Protein 6HRR (pdb70)

GO terms:
  GO:0031902 late endosome membrane (C, EXP)
  GO:0055038 recycling endosome membrane (C, EXP)
  GO:0005765 lysosomal membrane (C, EXP)
  GO:0005886 plasma membrane (C, EXP)
  GO:0005515 protein binding (F, IPI)
  GO:0005262 calcium channel activity (F, TAS)
  GO:0005886 plasma membrane (C, TAS)
  GO:0070588 calcium ion transmembrane transport (P, TAS)

Organism: Homo sapiens (NCBI:txid9606)

Sequence (346 aa):
AFKEDNTVAFKHLFLKGYSGTDEDDYSCSVYTQEDAYESIFFAINQYHQLKDITLGTTLGYGENEEEDNRIGLKVCKQQHHYKKGNDVELDCVVQLDLQDLSKKPPDWKNSSFFRLEFYRLLQVEISFHLKGIDLQTPDCCYVFQNTIIFDNKAHHSGKIKIYFDSDAKIEECCKDLNIFGSAFKEDNTVAFKHLFLKGYSGTDEDDYSCSVYTQEEDAYESIFFAINQYHQQLKDITLGTTLGYGENEDNRIGLKVCKQHYKKDVELDCVQLDLQDLSKKPPDDWKNSSFFRLEFYRLLQVEISFHLKGIDLQTELPDCCYVFQQNTTIIFDNKAHHSGKIKIYFDSDAKIEECCKDLNIFGS

InterPro domains:
  IPR013122 Polycystin cation channel, PKD1/PKD2 [PF08016] (379-513)
  IPR039031 Mucolipin [PTHR12127] (27-556)
  IPR049134 Mucolipin, extracytosolic domain [PF21381] (90-275)

Foldseek 3Di:
DVQVVVLLVLCVQQAPPQPSCAPPQFRDKDQDPVVVLVSVVSNLVSQLVVLVDDPFFKDFDADPVRAAGKKKWWWFDDPVVDIDIDIDHQHNCCSVDVVNCVCVDPVVVDDLQGTAKMKIWGWMWHADPVPRWIKIKTWMWMQGCNVVPSMTGIHIDIDIDTDDPDDDDTRPD/DVQVVVLLVLCVQQAPPQPSDADPQARDKDQDPVVVLVSVVSNQVSLLCVLVDDPFQKDFDQDPVRARWKKKWWWFPPCPIDIDMDTQHNCQSPDVVRCVCVPVVVVDDLQGTQKMKMWGKMKHWDPVDVVTWIKIWTKMWMQGCNVVPSMTGIHIDIDIDTDDPPPGDTRPD

Solvent-accessible surface area: 18436 Å² total; per-residue (Å²): 95,47,89,94,86,20,32,85,50,2,32,91,30,0,6,91,74,30,99,35,100,54,88,101,96,14,4,19,22,16,137,75,120,105,62,2,52,6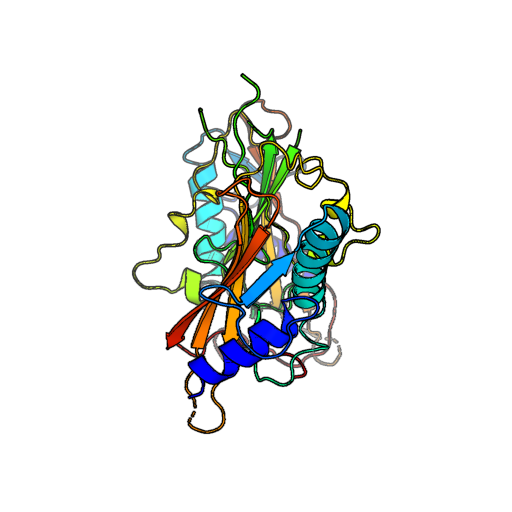8,8,2,55,60,2,1,63,27,0,53,85,0,133,113,51,23,187,37,38,3,1,22,1,24,10,129,22,14,31,6,0,1,45,0,16,16,49,18,73,113,182,92,169,94,64,67,111,46,62,41,43,5,24,23,74,37,9,62,102,189,94,43,77,25,86,103,38,82,21,9,159,18,77,34,174,32,4,17,25,1,56,1,24,2,16,0,31,1,36,11,120,185,103,103,58,15,26,6,0,72,2,29,0,31,4,27,11,106,69,74,80,55,46,13,66,4,48,13,66,28,101,18,110,99,60,118,74,122,44,112,47,24,34,83,126,97,46,90,92,96,20,31,86,50,2,31,93,28,1,6,93,76,28,98,35,104,63,66,122,108,11,5,23,25,16,137,75,115,106,65,1,49,68,8,4,41,58,1,0,65,25,0,42,78,0,133,107,49,22,187,39,40,4,1,39,0,78,6,98,8,72,25,60,0,0,21,0,18,10,51,17,94,112,192,127,76,61,115,16,20,1,1,0,18,60,42,22,9,53,105,166,105,71,75,22,106,120,10,48,1,9,166,18,56,33,162,28,4,20,14,2,60,0,29,2,32,0,46,1,22,20,123,182,101,124,172,48,30,11,24,12,0,68,3,27,0,30,3,27,11,116,79,76,82,53,45,13,70,3,60,20,72,26,78,20,109,79,88,142,42,156,121,60,132,28,32,91,126

B-factor: mean 61.21, std 24.64, range [23.95, 204.68]

Nearest PDB structures (foldseek):
  6hrr-assembly1_A  TM=1.006E+00  e=1.619E-36  Homo sapiens
  6hrs-assembly2_F  TM=9.862E-01  e=1.741E-32  Homo sapiens
  6hrr-assembly2_B  TM=9.856E-01  e=7.260E-32  Homo sapiens
  6hrs-assembly1_C  TM=9.857E-01  e=1.316E-31  Homo sapiens
  6hrs-assembly2_G  TM=9.918E-01  e=7.845E-31  Homo sapiens

Structure (mmCIF, N/CA/C/O backbone):
data_6HRR
#
_entry.id   6HRR
#
_cell.length_a   109.471
_cell.length_b   109.471
_cell.length_c   149.744
_cell.angle_alpha   90.000
_cell.angle_beta   90.000
_cell.angle_gamma   90.000
#
_symmetry.space_group_name_H-M   'I 4 2 2'
#
loop_
_entity.id
_entity.type
_entity.pdbx_description
1 polymer Mucolipin-2
2 non-polymer 'POTASSIUM ION'
3 non-polymer 'CHLORIDE ION'
4 non-polymer GLYCEROL
5 non-polymer '2-(N-MORPHOLINO)-ETHANESULFONIC ACID'
6 water water
#
loop_
_atom_site.group_PDB
_atom_site.id
_atom_site.type_symbol
_atom_site.label_atom_id
_atom_site.label_alt_id
_atom_site.label_comp_id
_atom_site.label_asym_id
_atom_site.label_entity_id
_atom_site.label_seq_id
_atom_site.pdbx_PDB_ins_code
_atom_site.Cartn_x
_atom_site.Cartn_y
_atom_site.Cartn_z
_atom_site.occupancy
_atom_site.B_iso_or_equiv
_atom_site.auth_seq_id
_atom_site.auth_comp_id
_atom_site.auth_asym_id
_atom_site.auth_atom_id
_atom_site.pdbx_PDB_model_num
ATOM 1 N N . ALA A 1 1 ? -25.724 8.175 1.949 1.00 57.62 92 ALA A N 1
ATOM 2 C CA . ALA A 1 1 ? -24.794 7.513 1.052 1.00 54.45 92 ALA A CA 1
ATOM 3 C C . ALA A 1 1 ? -24.997 7.980 -0.378 1.00 54.58 92 ALA A C 1
ATOM 4 O O . ALA A 1 1 ? -24.003 8.091 -1.079 1.00 51.70 92 ALA A O 1
ATOM 10 N N . PHE A 1 2 ? -26.254 8.239 -0.838 1.00 49.99 93 PHE A N 1
ATOM 11 C CA . PHE A 1 2 ? -26.472 8.626 -2.243 1.00 48.21 93 PHE A CA 1
ATOM 12 C C . PHE A 1 2 ? -25.615 9.790 -2.687 1.00 48.60 93 PHE A C 1
ATOM 13 O O . PHE A 1 2 ? -24.951 9.656 -3.715 1.00 46.92 93 PHE A O 1
ATOM 30 N N . LYS A 1 3 ? -25.642 10.949 -1.993 1.00 47.46 94 LYS A N 1
ATOM 31 C CA . LYS A 1 3 ? -24.829 12.079 -2.481 1.00 47.17 94 LYS A CA 1
ATOM 32 C C . LYS A 1 3 ? -23.328 11.799 -2.402 1.00 47.70 94 LYS A C 1
ATOM 33 O O . LYS A 1 3 ? -22.596 12.093 -3.360 1.00 44.13 94 LYS A O 1
ATOM 52 N N . GLU A 1 4 ? -22.880 11.190 -1.291 1.00 45.28 95 GLU A N 1
ATOM 53 C CA . GLU A 1 4 ? -21.455 10.896 -1.083 1.00 44.52 95 GLU A CA 1
ATOM 54 C C . GLU A 1 4 ? -20.958 9.866 -2.080 1.00 47.55 95 GLU A C 1
ATOM 55 O O . GLU A 1 4 ? -19.841 10.005 -2.583 1.00 47.09 95 GLU A O 1
ATOM 67 N N . ASP A 1 5 ? -21.774 8.838 -2.378 1.00 45.28 96 ASP A N 1
ATOM 68 C CA . ASP A 1 5 ? -21.354 7.774 -3.316 1.00 45.94 96 ASP A CA 1
ATOM 69 C C . ASP A 1 5 ? -21.279 8.329 -4.727 1.00 46.89 96 ASP A C 1
ATOM 70 O O . ASP A 1 5 ? -20.310 8.056 -5.408 1.00 47.42 96 ASP A O 1
ATOM 79 N N . ASN A 1 6 ? -22.219 9.192 -5.139 1.00 40.57 97 ASN A N 1
ATOM 80 C CA . ASN A 1 6 ? -22.128 9.876 -6.440 1.00 39.97 97 ASN A CA 1
ATOM 81 C C . ASN A 1 6 ? -20.836 10.686 -6.574 1.00 43.64 97 ASN A C 1
ATOM 82 O O . ASN A 1 6 ? -20.296 10.751 -7.678 1.00 41.67 97 ASN A O 1
ATOM 93 N N . THR A 1 7 ? -20.326 11.285 -5.465 1.00 42.38 98 THR A N 1
ATOM 94 C CA . THR A 1 7 ? -19.088 12.096 -5.507 1.00 41.95 98 THR A CA 1
ATOM 95 C C . THR A 1 7 ? -17.907 11.254 -5.883 1.00 44.78 98 THR A C 1
ATOM 96 O O . THR A 1 7 ? -17.101 11.683 -6.706 1.00 43.11 98 THR A O 1
ATOM 107 N N . VAL A 1 8 ? -17.837 10.029 -5.346 1.00 42.83 99 VAL A N 1
ATOM 108 C CA . VAL A 1 8 ? -16.770 9.095 -5.706 1.00 42.35 99 VAL A CA 1
ATOM 109 C C . VAL A 1 8 ? -16.834 8.795 -7.201 1.00 43.68 99 VAL A C 1
ATOM 110 O O . VAL A 1 8 ? -15.810 8.837 -7.880 1.00 42.39 99 VAL A O 1
ATOM 123 N N . ALA A 1 9 ? -18.018 8.443 -7.697 1.00 39.32 100 ALA A N 1
ATOM 124 C CA . ALA A 1 9 ? -18.180 8.158 -9.117 1.00 39.14 100 ALA A CA 1
ATOM 125 C C . ALA A 1 9 ? -17.786 9.366 -9.972 1.00 39.88 100 ALA A C 1
ATOM 126 O O . ALA A 1 9 ? -17.148 9.179 -11.007 1.00 38.83 100 ALA A O 1
ATOM 133 N N . PHE A 1 10 ? -18.140 10.602 -9.537 1.00 36.05 101 PHE A N 1
ATOM 134 C CA . PHE A 1 10 ? -17.758 11.812 -10.295 1.00 33.26 101 PHE A CA 1
ATOM 135 C C . PHE A 1 10 ? -16.256 11.947 -10.388 1.00 35.29 101 PHE A C 1
ATOM 136 O O . PHE A 1 10 ? -15.741 12.348 -11.433 1.00 33.73 101 PHE A O 1
ATOM 153 N N . LYS A 1 11 ? -15.525 11.629 -9.305 1.00 35.05 102 LYS A N 1
ATOM 154 C CA . LYS A 1 11 ? -14.054 11.672 -9.366 1.00 34.76 102 LYS A CA 1
ATOM 155 C C . LYS A 1 11 ? -13.537 10.707 -10.413 1.00 36.89 102 LYS A C 1
ATOM 156 O O . LYS A 1 11 ? -12.657 11.064 -11.197 1.00 35.18 102 LYS A O 1
ATOM 175 N N . HIS A 1 12 ? -14.103 9.480 -10.459 1.00 33.67 103 HIS A N 1
ATOM 176 C CA . HIS A 1 12 ? -13.676 8.508 -11.488 1.00 34.09 103 HIS A CA 1
ATOM 177 C C . HIS A 1 12 ? -14.073 9.004 -12.884 1.00 38.07 103 HIS A C 1
ATOM 178 O O . HIS A 1 12 ? -13.324 8.803 -13.835 1.00 39.56 103 HIS A O 1
ATOM 192 N N . LEU A 1 13 ? -15.243 9.644 -13.022 1.00 35.94 104 LEU A N 1
ATOM 193 C CA . LEU A 1 13 ? -15.658 10.118 -14.349 1.00 36.84 104 LEU A CA 1
ATOM 194 C C . LEU A 1 13 ? -14.887 11.310 -14.879 1.00 38.02 104 LEU A C 1
ATOM 195 O O . LEU A 1 13 ? -14.641 11.367 -16.087 1.00 37.68 104 LEU A O 1
ATOM 211 N N . PHE A 1 14 ? -14.606 12.292 -14.044 1.00 32.78 105 PHE A N 1
ATOM 212 C CA . PHE A 1 14 ? -14.074 13.565 -14.524 1.00 32.39 105 PHE A CA 1
ATOM 213 C C . PHE A 1 14 ? -12.602 13.802 -14.301 1.00 38.18 105 PHE A C 1
ATOM 214 O O . PHE A 1 14 ? -12.087 14.769 -14.866 1.00 37.59 105 PHE A O 1
ATOM 231 N N . LEU A 1 15 ? -11.917 12.993 -13.474 1.00 35.18 106 LEU A N 1
ATOM 232 C CA . LEU A 1 15 ? -10.506 13.247 -13.193 1.00 33.82 106 LEU A CA 1
ATOM 233 C C . LEU A 1 15 ? -9.671 12.236 -13.915 1.00 36.56 106 LEU A C 1
ATOM 234 O O . LEU A 1 15 ? -9.689 11.043 -13.572 1.00 37.24 106 LEU A O 1
ATOM 250 N N . LYS A 1 16 ? -8.969 12.672 -14.944 1.00 34.42 107 LYS A N 1
ATOM 251 C CA . LYS A 1 16 ? -8.183 11.759 -15.777 1.00 35.39 107 LYS A CA 1
ATOM 252 C C . LYS A 1 16 ? -7.175 10.958 -14.928 1.00 42.08 107 LYS A C 1
ATOM 253 O O . LYS A 1 16 ? -6.470 11.555 -14.104 1.00 41.82 107 LYS A O 1
ATOM 272 N N . GLY A 1 17 ? -7.137 9.630 -15.128 1.00 38.59 108 GLY A N 1
ATOM 273 C CA . GLY A 1 17 ? -6.203 8.769 -14.417 1.00 39.78 108 GLY A CA 1
ATOM 274 C C . GLY A 1 17 ? -6.419 8.675 -12.913 1.00 45.73 108 GLY A C 1
ATOM 275 O O . GLY A 1 17 ? -5.526 8.195 -12.205 1.00 46.26 108 GLY A O 1
ATOM 279 N N . TYR A 1 18 ? -7.597 9.133 -12.383 1.00 39.59 109 TYR A N 1
ATOM 280 C CA . TYR A 1 18 ? -7.866 9.011 -10.952 1.00 38.54 109 TYR A CA 1
ATOM 281 C C . TYR A 1 18 ? -7.583 7.533 -10.468 1.00 45.41 109 TYR A C 1
ATOM 282 O O . TYR A 1 18 ? -8.120 6.571 -11.022 1.00 45.19 109 TYR A O 1
ATOM 300 N N . SER A 1 19 ? -6.739 7.377 -9.452 1.00 44.02 110 SER A N 1
ATOM 301 C CA . SER A 1 19 ? -6.339 6.063 -8.933 1.00 45.46 110 SER A CA 1
ATOM 302 C C . SER A 1 19 ? -7.428 5.410 -8.077 1.00 49.78 110 SER A C 1
ATOM 303 O O . SER A 1 19 ? -7.328 4.232 -7.782 1.00 49.47 110 SER A O 1
ATOM 311 N N . GLY A 1 20 ? -8.422 6.177 -7.646 1.00 46.32 111 GLY A N 1
ATOM 312 C CA . GLY A 1 20 ? -9.481 5.672 -6.790 1.00 45.42 111 GLY A CA 1
ATOM 313 C C . GLY A 1 20 ? -9.270 6.114 -5.361 1.00 47.75 111 GLY A C 1
ATOM 314 O O . GLY A 1 20 ? -10.144 5.923 -4.542 1.00 47.03 111 GLY A O 1
ATOM 318 N N . THR A 1 21 ? -8.138 6.719 -5.044 1.00 46.60 112 THR A N 1
ATOM 319 C CA . THR A 1 21 ? -7.851 7.214 -3.693 1.00 48.65 112 THR A CA 1
ATOM 320 C C . THR A 1 21 ? -7.279 8.624 -3.827 1.00 50.69 112 THR A C 1
ATOM 321 O O . THR A 1 21 ? -6.409 8.838 -4.675 1.00 48.19 112 THR A O 1
ATOM 332 N N . ASP A 1 22 ? -7.733 9.564 -2.984 1.00 47.48 113 ASP A N 1
ATOM 333 C CA . ASP A 1 22 ? -7.231 10.947 -3.016 1.00 46.99 113 ASP A CA 1
ATOM 334 C C . ASP A 1 22 ? -5.769 10.976 -2.620 1.00 53.39 113 ASP A C 1
ATOM 335 O O . ASP A 1 22 ? -5.351 10.189 -1.781 1.00 52.25 113 ASP A O 1
ATOM 344 N N . GLU A 1 23 ? -4.984 11.819 -3.273 1.00 51.63 114 GLU A N 1
ATOM 345 C CA . GLU A 1 23 ? -3.551 11.904 -2.974 1.00 54.27 114 GLU A CA 1
ATOM 346 C C . GLU A 1 23 ? -3.266 12.490 -1.618 1.00 60.99 114 GLU A C 1
ATOM 347 O O . GLU A 1 23 ? -2.313 12.095 -0.968 1.00 62.58 114 GLU A O 1
ATOM 359 N N . ASP A 1 24 ? -4.024 13.502 -1.251 1.00 59.14 115 ASP A N 1
ATOM 360 C CA . ASP A 1 24 ? -3.866 14.223 0.009 1.00 61.41 115 ASP A CA 1
ATOM 361 C C . ASP A 1 24 ? -5.206 14.963 0.210 1.00 64.34 115 ASP A C 1
ATOM 362 O O . ASP A 1 24 ? -6.260 14.345 0.045 1.00 64.72 115 ASP A O 1
ATOM 371 N N . ASP A 1 25 ? -5.197 16.266 0.460 1.00 60.62 116 ASP A N 1
ATOM 372 C CA . ASP A 1 25 ? -6.409 17.094 0.456 1.00 60.20 116 ASP A CA 1
ATOM 373 C C . ASP A 1 25 ? -6.991 17.260 -0.952 1.00 61.76 116 ASP A C 1
ATOM 374 O O . ASP A 1 25 ? -8.136 17.717 -1.098 1.00 61.95 116 ASP A O 1
ATOM 383 N N . TYR A 1 26 ? -6.242 16.853 -1.984 1.00 53.35 117 TYR A N 1
ATOM 384 C CA . TYR A 1 26 ? -6.716 16.946 -3.364 1.00 49.43 117 TYR A CA 1
ATOM 385 C C . TYR A 1 26 ? -6.774 15.541 -3.893 1.00 48.96 117 TYR A C 1
ATOM 386 O O . TYR A 1 26 ? -6.201 14.636 -3.284 1.00 49.50 117 TYR A O 1
ATOM 404 N N . SER A 1 27 ? -7.456 15.357 -5.003 1.00 42.21 118 SER A N 1
ATOM 405 C CA . SER A 1 27 ? -7.674 14.037 -5.598 1.00 42.23 118 SER A CA 1
ATOM 406 C C . SER A 1 27 ? -6.487 13.557 -6.400 1.00 47.42 118 SER A C 1
ATOM 407 O O . SER A 1 27 ? -6.108 12.402 -6.275 1.00 47.69 118 SER A O 1
ATOM 415 N N . CYS A 1 28 ? -5.892 14.413 -7.233 1.00 43.61 119 CYS A N 1
ATOM 416 C CA . CYS A 1 28 ? -4.722 13.969 -7.962 1.00 44.91 119 CYS A CA 1
ATOM 417 C C . CYS A 1 28 ? -3.951 15.172 -8.447 1.00 44.64 119 CYS A C 1
ATOM 418 O O . CYS A 1 28 ? -4.280 16.296 -8.084 1.00 41.49 119 CYS A O 1
ATOM 426 N N . SER A 1 29 ? -2.846 14.941 -9.140 1.00 41.71 120 SER A N 1
ATOM 427 C CA . SER A 1 29 ? -1.976 16.035 -9.505 1.00 42.41 120 SER A CA 1
ATOM 428 C C . SER A 1 29 ? -1.253 15.766 -10.797 1.00 43.27 120 SER A C 1
ATOM 429 O O . SER A 1 29 ? -1.211 14.631 -11.273 1.00 41.42 120 SER A O 1
ATOM 437 N N . VAL A 1 30 ? -0.724 16.830 -11.379 1.00 40.39 121 VAL A N 1
ATOM 438 C CA . VAL A 1 30 ? 0.026 16.771 -12.645 1.00 38.00 121 VAL A CA 1
ATOM 439 C C . VAL A 1 30 ? 1.259 17.637 -12.474 1.00 39.72 121 VAL A C 1
ATOM 440 O O . VAL A 1 30 ? 1.269 18.594 -11.665 1.00 37.53 121 VAL A O 1
ATOM 453 N N . TYR A 1 31 ? 2.287 17.295 -13.241 1.00 37.69 122 TYR A N 1
ATOM 454 C CA . TYR A 1 31 ? 3.606 17.934 -13.195 1.00 38.72 122 TYR A CA 1
ATOM 455 C C . TYR A 1 31 ? 4.090 18.436 -14.538 1.00 42.92 122 TYR A C 1
ATOM 456 O O . TYR A 1 31 ? 5.207 18.952 -14.612 1.00 43.73 122 TYR A O 1
ATOM 474 N N . THR A 1 32 ? 3.292 18.289 -15.597 1.00 40.55 123 THR A N 1
ATOM 475 C CA . THR A 1 32 ? 3.701 18.777 -16.909 1.00 40.67 123 THR A CA 1
ATOM 476 C C . THR A 1 32 ? 2.562 19.566 -17.538 1.00 42.95 123 THR A C 1
ATOM 477 O O . THR A 1 32 ? 1.389 19.372 -17.201 1.00 39.53 123 THR A O 1
ATOM 488 N N . GLN A 1 33 ? 2.930 20.422 -18.501 1.00 42.65 124 GLN A N 1
ATOM 489 C CA . GLN A 1 33 ? 1.988 21.231 -19.269 1.00 40.95 124 GLN A CA 1
ATOM 490 C C . GLN A 1 33 ? 1.070 20.308 -20.075 1.00 43.90 124 GLN A C 1
ATOM 491 O O . GLN A 1 33 ? -0.138 20.521 -20.086 1.00 41.29 124 GLN A O 1
ATOM 505 N N . GLU A 1 34 ? 1.628 19.279 -20.720 1.00 43.23 125 GLU A N 1
ATOM 506 C CA . GLU A 1 34 ? 0.810 18.318 -21.479 1.00 43.03 125 GLU A CA 1
ATOM 507 C C . GLU A 1 34 ? -0.239 17.649 -20.578 1.00 43.91 125 GLU A C 1
ATOM 508 O O . GLU A 1 34 ? -1.403 17.556 -20.966 1.00 41.26 125 GLU A O 1
ATOM 520 N N . ASP A 1 35 ? 0.180 17.148 -19.392 1.00 38.66 126 ASP A N 1
ATOM 521 C CA . ASP A 1 35 ? -0.748 16.478 -18.499 1.00 36.27 126 ASP A CA 1
ATOM 522 C C . ASP A 1 35 ? -1.783 17.447 -17.970 1.00 37.08 126 ASP A C 1
ATOM 523 O O . ASP A 1 35 ? -2.899 17.033 -17.784 1.00 36.08 126 ASP A O 1
ATOM 532 N N . ALA A 1 36 ? -1.425 18.713 -17.688 1.00 36.38 127 ALA A N 1
ATOM 533 C CA . ALA A 1 36 ? -2.418 19.709 -17.250 1.00 35.06 127 ALA A CA 1
ATOM 534 C C . ALA A 1 36 ? -3.486 19.879 -18.327 1.00 38.95 127 ALA A C 1
ATOM 535 O O . ALA A 1 36 ? -4.682 19.860 -18.025 1.00 36.99 127 ALA A O 1
ATOM 542 N N . TYR A 1 37 ? -3.052 20.083 -19.585 1.00 37.32 128 TYR A N 1
ATOM 543 C CA . TYR A 1 37 ? -4.022 20.220 -20.689 1.00 37.19 128 TYR A CA 1
ATOM 544 C C . TYR A 1 37 ? -4.900 19.012 -20.816 1.00 38.91 128 TYR A C 1
ATOM 545 O O . TYR A 1 37 ? -6.121 19.162 -20.957 1.00 37.81 128 TYR A O 1
ATOM 563 N N . GLU A 1 38 ? -4.272 17.809 -20.864 1.00 34.95 129 GLU A N 1
ATOM 564 C CA . GLU A 1 38 ? -5.031 16.572 -21.019 1.00 35.14 129 GLU A CA 1
ATOM 565 C C . GLU A 1 38 ? -6.044 16.413 -19.894 1.00 36.30 129 GLU A C 1
ATOM 566 O O . GLU A 1 38 ? -7.166 16.057 -20.185 1.00 35.07 129 GLU A O 1
ATOM 578 N N . SER A 1 39 ? -5.685 16.724 -18.624 1.00 32.27 130 SER A N 1
ATOM 579 C CA . SER A 1 39 ? -6.685 16.604 -17.523 1.00 31.58 130 SER A CA 1
ATOM 580 C C . SER A 1 39 ? -7.838 17.596 -17.683 1.00 34.97 130 SER A C 1
ATOM 581 O O . SER A 1 39 ? -8.996 17.255 -17.414 1.00 34.71 130 SER A O 1
ATOM 589 N N . ILE A 1 40 ? -7.554 18.821 -18.070 1.00 34.89 131 ILE A N 1
ATOM 590 C CA . ILE A 1 40 ? -8.644 19.813 -18.228 1.00 33.76 131 ILE A CA 1
ATOM 591 C C . ILE A 1 40 ? -9.574 19.377 -19.358 1.00 35.74 131 ILE A C 1
ATOM 592 O O . ILE A 1 40 ? -10.796 19.418 -19.193 1.00 34.48 131 ILE A O 1
ATOM 608 N N . PHE A 1 41 ? -9.002 19.008 -20.513 1.00 32.63 132 PHE A N 1
ATOM 609 C CA . PHE A 1 41 ? -9.823 18.634 -21.669 1.00 35.81 132 PHE A CA 1
ATOM 610 C C . PHE A 1 41 ? -10.588 17.334 -21.437 1.00 38.10 132 PHE A C 1
ATOM 611 O O . PHE A 1 41 ? -11.719 17.203 -21.923 1.00 35.58 132 PHE A O 1
ATOM 628 N N . PHE A 1 42 ? -9.984 16.386 -20.706 1.00 34.25 133 PHE A N 1
ATOM 629 C CA . PHE A 1 42 ? -10.692 15.156 -20.348 1.00 33.20 133 PHE A CA 1
ATOM 630 C C . PHE A 1 42 ? -11.949 15.481 -19.535 1.00 34.05 133 PHE A C 1
ATOM 631 O O . PHE A 1 42 ? -13.003 14.932 -19.816 1.00 33.74 133 PHE A O 1
ATOM 648 N N . ALA A 1 43 ? -11.826 16.317 -18.485 1.00 31.24 134 ALA A N 1
ATOM 649 C CA . ALA A 1 43 ? -12.999 16.665 -17.658 1.00 32.41 134 ALA A CA 1
ATOM 650 C C . ALA A 1 43 ? -14.110 17.252 -18.542 1.00 34.40 134 ALA A C 1
ATOM 651 O O . ALA A 1 43 ? -15.266 16.898 -18.383 1.00 32.46 134 ALA A O 1
ATOM 658 N N . ILE A 1 44 ? -13.745 18.142 -19.496 1.00 33.06 135 ILE A N 1
ATOM 659 C CA . ILE A 1 44 ? -14.747 18.751 -20.377 1.00 31.70 135 ILE A CA 1
ATOM 660 C C . ILE A 1 44 ? -15.357 17.707 -21.308 1.00 37.92 135 ILE A C 1
ATOM 661 O O . ILE A 1 44 ? -16.584 17.701 -21.523 1.00 37.77 135 ILE A O 1
ATOM 677 N N . ASN A 1 45 ? -14.511 16.847 -21.887 1.00 34.23 136 ASN A N 1
ATOM 678 C CA . ASN A 1 45 ? -15.014 15.835 -22.810 1.00 34.08 136 ASN A CA 1
ATOM 679 C C . ASN A 1 45 ? -15.907 14.804 -22.106 1.00 37.36 136 ASN A C 1
ATOM 680 O O . ASN A 1 45 ? -16.899 14.369 -22.686 1.00 36.34 136 ASN A O 1
ATOM 691 N N . GLN A 1 46 ? -15.596 14.464 -20.852 1.00 34.29 137 GLN A N 1
ATOM 692 C CA . GLN A 1 46 ? -16.421 13.519 -20.091 1.00 35.24 137 GLN A CA 1
ATOM 693 C C . GLN A 1 46 ? -17.805 14.144 -19.792 1.00 35.81 137 GLN A C 1
ATOM 694 O O . GLN A 1 46 ? -18.834 13.475 -19.867 1.00 35.91 137 GLN A O 1
ATOM 708 N N . TYR A 1 47 ? -17.824 15.411 -19.479 1.00 33.42 138 TYR A N 1
ATOM 709 C CA . TYR A 1 47 ? -19.087 16.152 -19.303 1.00 32.68 138 TYR A CA 1
ATOM 710 C C . TYR A 1 47 ? -19.871 16.148 -20.598 1.00 36.03 138 TYR A C 1
ATOM 711 O O . TYR A 1 47 ? -21.076 15.899 -20.585 1.00 35.33 138 TYR A O 1
ATOM 729 N N . HIS A 1 48 ? -19.195 16.465 -21.719 1.00 33.09 139 HIS A N 1
ATOM 730 C CA . HIS A 1 48 ? -19.857 16.486 -23.029 1.00 34.47 139 HIS A CA 1
ATOM 731 C C . HIS A 1 48 ? -20.515 15.118 -23.371 1.00 38.59 139 HIS A C 1
ATOM 732 O O . HIS A 1 48 ? -21.593 15.088 -23.942 1.00 36.36 139 HIS A O 1
ATOM 746 N N . GLN A 1 49 ? -19.832 14.001 -23.066 1.00 35.86 140 GLN A N 1
ATOM 747 C CA . GLN A 1 49 ? -20.323 12.670 -23.428 1.00 36.73 140 GLN A CA 1
ATOM 748 C C . GLN A 1 49 ? -20.979 11.950 -22.249 1.00 41.27 140 GLN A C 1
ATOM 749 O O . GLN A 1 49 ? -21.176 10.764 -22.351 1.00 41.81 140 GLN A O 1
ATOM 763 N N . LEU A 1 50 ? -21.356 12.662 -21.169 1.00 38.40 141 LEU A N 1
ATOM 764 C CA . LEU A 1 50 ? -21.865 12.072 -19.910 1.00 38.68 141 LEU A CA 1
ATOM 765 C C . LEU A 1 50 ? -22.995 11.064 -20.071 1.00 43.63 141 LEU A C 1
ATOM 766 O O . LEU A 1 50 ? -22.973 10.050 -19.377 1.00 42.07 141 LEU A O 1
ATOM 782 N N . LYS A 1 51 ? -23.941 11.281 -21.011 1.00 42.53 142 LYS A N 1
ATOM 783 C CA . LYS A 1 51 ? -25.050 10.335 -21.219 1.00 43.96 142 LYS A CA 1
ATOM 784 C C . LYS A 1 51 ? -24.596 8.911 -21.624 1.00 46.28 142 LYS A C 1
ATOM 785 O O . LYS A 1 51 ? -25.310 7.946 -21.333 1.00 44.62 142 LYS A O 1
ATOM 804 N N . ASP A 1 52 ? -23.448 8.788 -22.320 1.00 44.32 143 ASP A N 1
ATOM 805 C CA . ASP A 1 52 ? -22.905 7.486 -22.763 1.00 44.49 143 ASP A CA 1
ATOM 806 C C . ASP A 1 52 ? -21.860 6.944 -21.794 1.00 45.50 143 ASP A C 1
ATOM 807 O O . ASP A 1 52 ? -21.208 5.947 -22.102 1.00 44.92 143 ASP A O 1
ATOM 816 N N . ILE A 1 53 ? -21.687 7.590 -20.633 1.00 40.12 144 ILE A N 1
ATOM 817 C CA . ILE A 1 53 ? -20.657 7.182 -19.681 1.00 38.93 144 ILE A CA 1
ATOM 818 C C . ILE A 1 53 ? -21.261 6.817 -18.365 1.00 41.00 144 ILE A C 1
ATOM 819 O O . ILE A 1 53 ? -20.943 5.767 -17.840 1.00 41.08 144 ILE A O 1
ATOM 835 N N . THR A 1 54 ? -21.990 7.730 -17.741 1.00 40.28 145 THR A N 1
ATOM 836 C CA . THR A 1 54 ? -22.491 7.508 -16.386 1.00 40.98 145 THR A CA 1
ATOM 837 C C . THR A 1 54 ? -23.336 6.211 -16.229 1.00 42.51 145 THR A C 1
ATOM 838 O O . THR A 1 54 ? -24.106 5.823 -17.111 1.00 39.32 145 THR A O 1
ATOM 849 N N . LEU A 1 55 ? -23.142 5.550 -15.090 1.00 40.14 146 LEU A N 1
ATOM 850 C CA . LEU A 1 55 ? -23.949 4.398 -14.673 1.00 42.19 146 LEU A CA 1
ATOM 851 C C . LEU A 1 55 ? -25.084 4.851 -13.766 1.00 49.19 146 LEU A C 1
ATOM 852 O O . LEU A 1 55 ? -25.910 4.030 -13.399 1.00 51.87 146 LEU A O 1
ATOM 868 N N . GLY A 1 56 ? -25.075 6.121 -13.358 1.00 46.30 147 GLY A N 1
ATOM 869 C CA . GLY A 1 56 ? -26.064 6.666 -12.445 1.00 48.71 147 GLY A CA 1
ATOM 870 C C . GLY A 1 56 ? -27.369 7.071 -13.101 1.00 54.59 147 GLY A C 1
ATOM 871 O O . GLY A 1 56 ? -27.575 6.838 -14.289 1.00 53.31 147 GLY A O 1
ATOM 875 N N A THR A 1 57 ? -28.251 7.663 -12.288 0.60 52.16 148 THR A N 1
ATOM 876 N N B THR A 1 57 ? -28.275 7.680 -12.330 0.40 52.79 148 THR A N 1
ATOM 877 C CA A THR A 1 57 ? -29.561 8.176 -12.684 0.60 52.53 148 THR A CA 1
ATOM 878 C CA B THR A 1 57 ? -29.572 8.162 -12.842 0.40 53.63 148 THR A CA 1
ATOM 879 C C A THR A 1 57 ? -29.402 9.681 -12.595 0.60 55.42 148 THR A C 1
ATOM 880 C C B THR A 1 57 ? -29.503 9.665 -12.693 0.40 56.33 148 THR A C 1
ATOM 881 O O A THR A 1 57 ? -29.738 10.280 -11.574 0.60 55.57 148 THR A O 1
ATOM 882 O O B THR A 1 57 ? -30.043 10.248 -11.755 0.40 57.06 148 THR A O 1
ATOM 903 N N . LEU A 1 58 ? -28.776 10.269 -13.622 1.00 51.08 149 LEU A N 1
ATOM 904 C CA . LEU A 1 58 ? -28.443 11.679 -13.665 1.00 50.34 149 LEU A CA 1
ATOM 905 C C . LEU A 1 58 ? -28.890 12.337 -14.941 1.00 55.05 149 LEU A C 1
ATOM 906 O O . LEU A 1 58 ? -29.169 11.666 -15.938 1.00 55.93 149 LEU A O 1
ATOM 923 N N . GLY A 1 59 ? -28.839 13.656 -14.910 1.00 48.46 150 GLY A N 1
ATOM 924 C CA . GLY A 1 59 ? -29.086 14.516 -16.051 1.00 47.18 150 GLY A CA 1
ATOM 925 C C . GLY A 1 59 ? -28.315 15.805 -15.872 1.00 47.80 150 GLY A C 1
ATOM 926 O O . GLY A 1 59 ? -27.806 16.081 -14.781 1.00 44.50 150 GLY A O 1
ATOM 930 N N . TYR A 1 60 ? -28.209 16.602 -16.929 1.00 44.95 151 TYR A N 1
ATOM 931 C CA . TYR A 1 60 ? -27.579 17.918 -16.820 1.00 44.18 151 TYR A CA 1
ATOM 932 C C . TYR A 1 60 ? -28.500 18.867 -16.072 1.00 52.27 151 TYR A C 1
ATOM 933 O O . TYR A 1 60 ? -29.718 18.758 -16.204 1.00 52.72 151 TYR A O 1
ATOM 951 N N . GLY A 1 61 ? -27.926 19.813 -15.343 1.00 49.50 152 GLY A N 1
ATOM 952 C CA . GLY A 1 61 ? -28.695 20.834 -14.634 1.00 50.40 152 GLY A CA 1
ATOM 953 C C . GLY A 1 61 ? -28.230 22.218 -15.017 1.00 54.76 152 GLY A C 1
ATOM 954 O O . GLY A 1 61 ? -27.097 22.388 -15.477 1.00 52.55 152 GLY A O 1
ATOM 958 N N . GLU A 1 62 ? -29.108 23.217 -14.843 1.00 54.91 153 GLU A N 1
ATOM 959 C CA . GLU A 1 62 ? -28.768 24.628 -15.053 1.00 55.16 153 GLU A CA 1
ATOM 960 C C . GLU A 1 62 ? -27.857 25.097 -13.935 1.00 56.64 153 GLU A C 1
ATOM 961 O O . GLU A 1 62 ? -28.032 24.666 -12.796 1.00 56.11 153 GLU A O 1
ATOM 973 N N . ASN A 1 63 ? -26.998 26.074 -14.217 1.00 52.20 154 ASN A N 1
ATOM 974 C CA . ASN A 1 63 ? -26.138 26.659 -13.197 1.00 52.03 154 ASN A CA 1
ATOM 975 C C . ASN A 1 63 ? -26.924 27.706 -12.422 1.00 57.25 154 ASN A C 1
ATOM 976 O O . ASN A 1 63 ? -28.050 28.047 -12.828 1.00 56.39 154 ASN A O 1
ATOM 987 N N A GLU A 1 64 ? -26.327 28.211 -11.327 0.47 55.17 155 GLU A N 1
ATOM 988 N N B GLU A 1 64 ? -26.348 28.228 -11.313 0.30 55.01 155 GLU A N 1
ATOM 989 N N C GLU A 1 64 ? -26.348 28.245 -11.325 0.23 54.58 155 GLU A N 1
ATOM 990 C CA A GLU A 1 64 ? -26.890 29.251 -10.446 0.47 57.09 155 GLU A CA 1
ATOM 991 C CA B GLU A 1 64 ? -26.993 29.251 -10.458 0.30 56.81 155 GLU A CA 1
ATOM 992 C CA C GLU A 1 64 ? -27.031 29.240 -10.472 0.23 56.14 155 GLU A CA 1
ATOM 993 C C A GLU A 1 64 ? -27.305 30.537 -11.200 0.47 61.46 155 GLU A C 1
ATOM 994 C C B GLU A 1 64 ? -27.363 30.528 -11.234 0.30 61.18 155 GLU A C 1
ATOM 995 C C C GLU A 1 64 ? -27.370 30.531 -11.234 0.23 60.83 155 GLU A C 1
ATOM 996 O O A GLU A 1 64 ? -28.270 31.199 -10.819 0.47 63.05 155 GLU A O 1
ATOM 997 O O B GLU A 1 64 ? -28.352 31.182 -10.902 0.30 62.48 155 GLU A O 1
ATOM 998 O O C GLU A 1 64 ? -28.352 31.194 -10.900 0.23 62.05 155 GLU A O 1
ATOM 1032 N N . ASP A 1 65 ? -26.575 30.874 -12.259 1.00 56.55 156 ASP A N 1
ATOM 1033 C CA . ASP A 1 65 ? -26.821 32.070 -13.082 1.00 56.78 156 ASP A CA 1
ATOM 1034 C C . ASP A 1 65 ? -27.715 31.747 -14.329 1.00 56.44 156 ASP A C 1
ATOM 1035 O O . ASP A 1 65 ? -27.791 32.602 -15.204 1.00 55.64 156 ASP A O 1
ATOM 1046 N N . ASN A 1 66 ? -28.329 30.506 -14.438 1.00 49.78 157 ASN A N 1
ATOM 1047 C CA . ASN A 1 66 ? -29.232 30.077 -15.528 1.00 49.18 157 ASN A CA 1
ATOM 1048 C C . ASN A 1 66 ? -28.498 29.785 -16.840 1.00 52.01 157 ASN A C 1
ATOM 1049 O O . ASN A 1 66 ? -29.146 29.511 -17.846 1.00 47.80 157 ASN A O 1
ATOM 1060 N N . ARG A 1 67 ? -27.164 29.797 -16.824 1.00 51.76 158 ARG A N 1
ATOM 1061 C CA . ARG A 1 67 ? -26.354 29.481 -18.000 1.00 52.09 158 ARG A CA 1
ATOM 1062 C C . ARG A 1 67 ? -26.285 27.965 -18.026 1.00 57.75 158 ARG A C 1
ATOM 1063 O O . ARG A 1 67 ? -26.433 27.336 -16.978 1.00 55.68 158 ARG A O 1
ATOM 1084 N N . ILE A 1 68 ? -26.219 27.360 -19.220 1.00 58.15 159 ILE A N 1
ATOM 1085 C CA . ILE A 1 68 ? -26.232 25.900 -19.313 1.00 59.11 159 ILE A CA 1
ATOM 1086 C C . ILE A 1 68 ? -24.836 25.434 -19.750 1.00 55.36 159 ILE A C 1
ATOM 1087 O O . ILE A 1 68 ? -24.056 26.213 -20.333 1.00 56.10 159 ILE A O 1
ATOM 1103 N N . GLY A 1 69 ? -24.488 24.235 -19.322 1.00 45.15 160 GLY A N 1
ATOM 1104 C CA . GLY A 1 69 ? -23.180 23.659 -19.594 1.00 42.79 160 GLY A CA 1
ATOM 1105 C C . GLY A 1 69 ? -22.157 24.001 -18.531 1.00 44.12 160 GLY A C 1
ATOM 1106 O O . GLY A 1 69 ? -22.477 24.077 -17.346 1.00 42.77 160 GLY A O 1
ATOM 1110 N N . LEU A 1 70 ? -20.915 24.190 -18.952 1.00 41.56 161 LEU A N 1
ATOM 1111 C CA . LEU A 1 70 ? -19.782 24.394 -18.071 1.00 42.38 161 LEU A CA 1
ATOM 1112 C C . LEU A 1 70 ? -19.341 25.825 -18.000 1.00 44.56 161 LEU A C 1
ATOM 1113 O O . LEU A 1 70 ? -19.213 26.474 -19.033 1.00 44.79 161 LEU A O 1
ATOM 1129 N N . LYS A 1 71 ? -18.952 26.265 -16.815 1.00 38.74 162 LYS A N 1
ATOM 1130 C CA . LYS A 1 71 ? -18.312 27.552 -16.664 1.00 39.95 162 LYS A CA 1
ATOM 1131 C C . LYS A 1 71 ? -16.847 27.217 -16.393 1.00 44.65 162 LYS A C 1
ATOM 1132 O O . LYS A 1 71 ? -16.558 26.384 -15.520 1.00 43.15 162 LYS A O 1
ATOM 1151 N N . VAL A 1 72 ? -15.939 27.763 -17.206 1.00 40.08 163 VAL A N 1
ATOM 1152 C CA . VAL A 1 72 ? -14.500 27.541 -17.050 1.00 37.40 163 VAL A CA 1
ATOM 1153 C C . VAL A 1 72 ? -13.916 28.901 -16.729 1.00 42.68 163 VAL A C 1
ATOM 1154 O O . VAL A 1 72 ? -14.084 29.840 -17.519 1.00 40.78 163 VAL A O 1
ATOM 1167 N N . CYS A 1 73 ? -13.287 29.027 -15.564 1.00 40.09 164 CYS A N 1
ATOM 1168 C CA . CYS A 1 73 ? -12.671 30.274 -15.153 1.00 44.25 164 CYS A CA 1
ATOM 1169 C C . CYS A 1 73 ? -11.217 30.041 -14.907 1.00 48.85 164 CYS A C 1
ATOM 1170 O O . CYS A 1 73 ? -10.816 28.945 -14.491 1.00 45.69 164 CYS A O 1
ATOM 1177 N N . LYS A 1 74 ? -10.427 31.074 -15.129 1.00 46.23 165 LYS A N 1
ATOM 1178 C CA . LYS A 1 74 ? -9.012 31.006 -14.830 1.00 46.36 165 LYS A CA 1
ATOM 1179 C C . LYS A 1 74 ? -8.569 32.289 -14.183 1.00 51.10 165 LYS A C 1
ATOM 1180 O O . LYS A 1 74 ? -9.127 33.358 -14.464 1.00 50.27 165 LYS A O 1
ATOM 1199 N N . GLN A 1 75 ? -7.564 32.160 -13.313 1.00 50.45 166 GLN A N 1
ATOM 1200 C CA A GLN A 1 75 ? -6.949 33.258 -12.579 0.32 52.36 166 GLN A CA 1
ATOM 1201 C CA B GLN A 1 75 ? -6.951 33.275 -12.599 0.68 52.11 166 GLN A CA 1
ATOM 1202 C C . GLN A 1 75 ? -5.481 33.303 -12.928 1.00 57.85 166 GLN A C 1
ATOM 1203 O O . GLN A 1 75 ? -4.821 32.268 -12.884 1.00 53.70 166 GLN A O 1
ATOM 1230 N N . HIS A 1 76 ? -4.965 34.473 -13.260 1.00 60.42 167 HIS A N 1
ATOM 1231 C CA A HIS A 1 76 ? -3.555 34.600 -13.600 0.43 62.76 167 HIS A CA 1
ATOM 1232 C CA B HIS A 1 76 ? -3.564 34.625 -13.632 0.57 62.08 167 HIS A CA 1
ATOM 1233 C C . HIS A 1 76 ? -3.088 36.021 -13.317 1.00 66.25 167 HIS A C 1
ATOM 1234 O O . HIS A 1 76 ? -3.902 36.939 -13.275 1.00 62.53 167 HIS A O 1
ATOM 1261 N N . TYR A 1 77 ? -1.792 36.177 -13.067 1.00 65.92 168 TYR A N 1
ATOM 1262 C CA . TYR A 1 77 ? -1.231 37.497 -12.801 1.00 68.67 168 TYR A CA 1
ATOM 1263 C C . TYR A 1 77 ? -1.303 38.302 -14.067 1.00 76.26 168 TYR A C 1
ATOM 1264 O O . TYR A 1 77 ? -1.011 37.764 -15.132 1.00 73.26 168 TYR A O 1
ATOM 1282 N N . LYS A 1 78 ? -1.738 39.562 -13.962 1.00 79.87 169 LYS A N 1
ATOM 1283 C CA . LYS A 1 78 ? -1.837 40.496 -15.094 1.00 84.29 169 LYS A CA 1
ATOM 1284 C C . LYS A 1 78 ? -0.454 40.721 -15.749 1.00 94.84 169 LYS A C 1
ATOM 1285 O O . LYS A 1 78 ? 0.567 40.665 -15.052 1.00 94.70 169 LYS A O 1
ATOM 1304 N N . LYS A 1 79 ? -0.418 40.974 -17.077 1.00 96.79 170 LYS A N 1
ATOM 1305 C CA . LYS A 1 79 ? 0.847 41.298 -17.752 1.00 100.58 170 LYS A CA 1
ATOM 1306 C C . LYS A 1 79 ? 1.193 42.769 -17.392 1.00 108.07 170 LYS A C 1
ATOM 1307 O O . LYS A 1 79 ? 0.715 43.709 -18.023 1.00 109.65 170 LYS A O 1
ATOM 1326 N N . GLY A 1 80 ? 1.938 42.928 -16.296 1.00 105.54 171 GLY A N 1
ATOM 1327 C CA . GLY A 1 80 ? 2.336 44.224 -15.754 1.00 133.50 171 GLY A CA 1
ATOM 1328 C C . GLY A 1 80 ? 1.814 44.441 -14.347 1.00 144.68 171 GLY A C 1
ATOM 1329 O O . GLY A 1 80 ? 0.954 43.695 -13.869 1.00 92.68 171 GLY A O 1
ATOM 1333 N N . ASN A 1 93 ? 1.519 41.578 -9.194 1.00 96.71 184 ASN A N 1
ATOM 1334 C CA . ASN A 1 93 ? 0.755 41.069 -8.056 1.00 94.66 184 ASN A CA 1
ATOM 1335 C C . ASN A 1 93 ? -0.776 41.151 -8.291 1.00 94.28 184 ASN A C 1
ATOM 1336 O O . ASN A 1 93 ? -1.530 40.486 -7.569 1.00 92.81 184 ASN A O 1
ATOM 1346 N N . ASP A 1 94 ? -1.242 41.950 -9.285 1.00 88.53 185 ASP A N 1
ATOM 1347 C CA . ASP A 1 94 ? -2.674 42.047 -9.605 1.00 85.56 185 ASP A CA 1
ATOM 1348 C C . ASP A 1 94 ? -3.119 40.735 -10.299 1.00 81.10 185 ASP A C 1
ATOM 1349 O O . ASP A 1 94 ? -2.418 40.254 -11.186 1.00 79.26 185 ASP A O 1
ATOM 1358 N N . VAL A 1 95 ? -4.244 40.156 -9.863 1.00 73.37 186 VAL A N 1
ATOM 1359 C CA . VAL A 1 95 ? -4.781 38.888 -10.383 1.00 69.86 186 VAL A CA 1
ATOM 1360 C C . VAL A 1 95 ? -5.984 39.188 -11.284 1.00 73.29 186 VAL A C 1
ATOM 1361 O O . VAL A 1 95 ? -6.903 39.905 -10.874 1.00 73.74 186 VAL A O 1
ATOM 1374 N N . GLU A 1 96 ? -5.978 38.626 -12.496 1.00 67.54 187 GLU A N 1
ATOM 1375 C CA . GLU A 1 96 ? -7.051 38.797 -13.470 1.00 66.67 187 GLU A CA 1
ATOM 1376 C C . GLU A 1 96 ? -7.889 37.503 -13.540 1.00 65.14 187 GLU A C 1
ATOM 1377 O O . GLU A 1 96 ? -7.318 36.422 -13.617 1.00 60.88 187 GLU A O 1
ATOM 1389 N N . LEU A 1 97 ? -9.224 37.629 -13.492 1.00 59.90 188 LEU A N 1
ATOM 1390 C CA . LEU A 1 97 ? -10.176 36.537 -13.595 1.00 57.23 188 LEU A CA 1
ATOM 1391 C C . LEU A 1 97 ? -10.828 36.579 -14.972 1.00 61.41 188 LEU A C 1
ATOM 1392 O O . LEU A 1 97 ? -11.420 37.601 -15.319 1.00 62.29 188 LEU A O 1
ATOM 1408 N N . ASP A 1 98 ? -10.723 35.490 -15.755 1.00 55.19 189 ASP A N 1
ATOM 1409 C CA . ASP A 1 98 ? -11.372 35.368 -17.064 1.00 54.09 189 ASP A CA 1
ATOM 1410 C C . ASP A 1 98 ? -12.218 34.120 -17.052 1.00 53.72 189 ASP A C 1
ATOM 1411 O O . ASP A 1 98 ? -11.764 33.116 -16.521 1.00 49.49 189 ASP A O 1
ATOM 1420 N N . CYS A 1 99 ? -13.448 34.178 -17.590 1.00 50.29 190 CYS A N 1
ATOM 1421 C CA . CYS A 1 99 ? -14.346 33.030 -17.658 1.00 49.08 190 CYS A CA 1
ATOM 1422 C C . CYS A 1 99 ? -14.900 32.855 -19.055 1.00 50.51 190 CYS A C 1
ATOM 1423 O O . CYS A 1 99 ? -15.091 33.830 -19.781 1.00 50.02 190 CYS A O 1
ATOM 1430 N N . VAL A 1 100 ? -15.232 31.606 -19.386 1.00 44.03 191 VAL A N 1
ATOM 1431 C CA A VAL A 1 100 ? -15.902 31.261 -20.626 0.35 43.95 191 VAL A CA 1
ATOM 1432 C CA B VAL A 1 100 ? -15.919 31.237 -20.632 0.65 43.12 191 VAL A CA 1
ATOM 1433 C C . VAL A 1 100 ? -17.023 30.280 -20.249 1.00 46.90 191 VAL A C 1
ATOM 1434 O O . VAL A 1 100 ? -16.897 29.553 -19.247 1.00 44.86 191 VAL A O 1
ATOM 1459 N N . GLN A 1 101 ? -18.098 30.282 -21.008 1.00 43.12 192 GLN A N 1
ATOM 1460 C CA . GLN A 1 101 ? -19.225 29.397 -20.773 1.00 42.06 192 GLN A CA 1
ATOM 1461 C C . GLN A 1 101 ? -19.288 28.463 -21.944 1.00 44.96 192 GLN A C 1
ATOM 1462 O O . GLN A 1 101 ? -19.353 28.932 -23.074 1.00 44.32 192 GLN A O 1
ATOM 1476 N N . LEU A 1 102 ? -19.229 27.167 -21.708 1.00 39.16 193 LEU A N 1
ATOM 1477 C CA . LEU A 1 102 ? -19.294 26.180 -22.783 1.00 39.73 193 LEU A CA 1
ATOM 1478 C C . LEU A 1 102 ? -20.612 25.445 -22.639 1.00 44.07 193 LEU A C 1
ATOM 1479 O O . LEU A 1 102 ? -20.750 24.613 -21.739 1.00 41.66 193 LEU A O 1
ATOM 1495 N N . ASP A 1 103 ? -21.584 25.753 -23.492 1.00 45.04 194 ASP A N 1
ATOM 1496 C CA . ASP A 1 103 ? -22.884 25.066 -23.406 1.00 45.95 194 ASP A CA 1
ATOM 1497 C C . ASP A 1 103 ? -22.815 23.764 -24.192 1.00 49.51 194 ASP A C 1
ATOM 1498 O O . ASP A 1 103 ? -21.784 23.449 -24.788 1.00 45.69 194 ASP A O 1
ATOM 1507 N N . LEU A 1 104 ? -23.913 23.008 -24.204 1.00 49.26 195 LEU A N 1
ATOM 1508 C CA . LEU A 1 104 ? -23.938 21.707 -24.882 1.00 50.87 195 LEU A CA 1
ATOM 1509 C C . LEU A 1 104 ? -23.713 21.830 -26.414 1.00 52.59 195 LEU A C 1
ATOM 1510 O O . LEU A 1 104 ? -23.070 20.964 -26.990 1.00 51.31 195 LEU A O 1
ATOM 1526 N N . GLN A 1 105 ? -24.201 22.919 -27.044 1.00 47.66 196 GLN A N 1
ATOM 1527 C CA . GLN A 1 105 ? -24.005 23.157 -28.484 1.00 48.23 196 GLN A CA 1
ATOM 1528 C C . GLN A 1 105 ? -22.534 23.488 -28.775 1.00 48.29 196 GLN A C 1
ATOM 1529 O O . GLN A 1 105 ? -21.991 22.994 -29.753 1.00 47.11 196 GLN A O 1
ATOM 1543 N N . ASP A 1 106 ? -21.884 24.289 -27.908 1.00 43.07 197 ASP A N 1
ATOM 1544 C CA . ASP A 1 106 ? -20.465 24.589 -28.073 1.00 42.57 197 ASP A CA 1
ATOM 1545 C C . ASP A 1 106 ? -19.638 23.310 -28.090 1.00 43.25 197 ASP A C 1
ATOM 1546 O O . ASP A 1 106 ? -18.820 23.155 -28.964 1.00 41.23 197 ASP A O 1
ATOM 1555 N N . LEU A 1 107 ? -19.905 22.387 -27.154 1.00 41.18 198 LEU A N 1
ATOM 1556 C CA . LEU A 1 107 ? -19.142 21.152 -26.988 1.00 40.08 198 LEU A CA 1
ATOM 1557 C C . LEU A 1 107 ? -19.439 20.138 -28.066 1.00 45.21 198 LEU A C 1
ATOM 1558 O O . LEU A 1 107 ? -18.571 19.301 -28.327 1.00 45.35 198 LEU A O 1
ATOM 1574 N N . SER A 1 108 ? -20.626 20.211 -28.706 1.00 43.55 199 SER A N 1
ATOM 1575 C CA . SER A 1 108 ? -21.022 19.311 -29.804 1.00 45.44 199 SER A CA 1
ATOM 1576 C C . SER A 1 108 ? -20.625 19.851 -31.181 1.00 52.41 199 SER A C 1
ATOM 1577 O O . SER A 1 108 ? -20.735 19.120 -32.160 1.00 54.02 199 SER A O 1
ATOM 1585 N N . LYS A 1 109 ? -20.136 21.093 -31.269 1.00 49.99 200 LYS A N 1
ATOM 1586 C CA . LYS A 1 109 ? -19.758 21.687 -32.558 1.00 51.74 200 LYS A CA 1
ATOM 1587 C C . LYS A 1 109 ? -18.571 20.961 -33.197 1.00 53.30 200 LYS A C 1
ATOM 1588 O O . LYS A 1 109 ? -17.668 20.537 -32.495 1.00 49.20 200 LYS A O 1
ATOM 1607 N N . LYS A 1 110 ? -18.588 20.804 -34.523 1.00 53.40 201 LYS A N 1
ATOM 1608 C CA . LYS A 1 110 ? -17.490 20.208 -35.278 1.00 53.94 201 LYS A CA 1
ATOM 1609 C C . LYS A 1 110 ? -17.124 21.189 -36.362 1.00 57.69 201 LYS A C 1
ATOM 1610 O O . LYS A 1 110 ? -17.981 21.496 -37.188 1.00 60.37 201 LYS A O 1
ATOM 1629 N N . PRO A 1 111 ? -15.897 21.730 -36.385 1.00 51.27 202 PRO A N 1
ATOM 1630 C CA . PRO A 1 111 ? -14.808 21.545 -35.410 1.00 49.18 202 PRO A CA 1
ATOM 1631 C C . PRO A 1 111 ? -15.193 22.140 -34.042 1.00 49.79 202 PRO A C 1
ATOM 1632 O O . PRO A 1 111 ? -15.997 23.069 -33.982 1.00 46.76 202 PRO A O 1
ATOM 1643 N N . PRO A 1 112 ? -14.699 21.580 -32.938 1.00 46.80 203 PRO A N 1
ATOM 1644 C CA . PRO A 1 112 ? -14.996 22.173 -31.628 1.00 45.74 203 PRO A CA 1
ATOM 1645 C C . PRO A 1 112 ? -14.150 23.445 -31.458 1.00 49.33 203 PRO A C 1
ATOM 1646 O O . PRO A 1 112 ? -13.082 23.430 -30.847 1.00 47.63 203 PRO A O 1
ATOM 1657 N N . ASP A 1 113 ? -14.659 24.559 -31.996 1.00 49.52 204 ASP A N 1
ATOM 1658 C CA . ASP A 1 113 ? -13.967 25.853 -32.012 1.00 50.77 204 ASP A CA 1
ATOM 1659 C C . ASP A 1 113 ? -13.599 26.364 -30.625 1.00 52.43 204 ASP A C 1
ATOM 1660 O O . ASP A 1 113 ? -12.599 27.061 -30.506 1.00 54.06 204 ASP A O 1
ATOM 1669 N N . TRP A 1 114 ? -14.318 25.965 -29.580 1.00 46.71 205 TRP A N 1
ATOM 1670 C CA . TRP A 1 114 ? -14.023 26.407 -28.219 1.00 45.54 205 TRP A CA 1
ATOM 1671 C C . TRP A 1 114 ? -12.577 26.054 -27.775 1.00 52.87 205 TRP A C 1
ATOM 1672 O O . TRP A 1 114 ? -11.987 26.794 -26.980 1.00 53.64 205 TRP A O 1
ATOM 1693 N N . LYS A 1 115 ? -12.035 24.903 -28.236 1.00 48.58 206 LYS A N 1
ATOM 1694 C CA . LYS A 1 115 ? -10.688 24.454 -27.860 1.00 49.11 206 LYS A CA 1
ATOM 1695 C C . LYS A 1 115 ? -9.588 25.371 -28.386 1.00 54.49 206 LYS A C 1
ATOM 1696 O O . LYS A 1 115 ? -8.521 25.406 -27.784 1.00 53.57 206 LYS A O 1
ATOM 1715 N N . ASN A 1 116 ? -9.839 26.077 -29.506 1.00 52.67 207 ASN A N 1
ATOM 1716 C CA . ASN A 1 116 ? -8.873 26.974 -30.128 1.00 54.92 207 ASN A CA 1
ATOM 1717 C C . ASN A 1 116 ? -9.022 28.410 -29.626 1.00 61.85 207 ASN A C 1
ATOM 1718 O O . ASN A 1 116 ? -8.351 29.292 -30.150 1.00 64.78 207 ASN A O 1
ATOM 1729 N N . SER A 1 117 ? -9.894 28.683 -28.649 1.00 57.66 208 SER A N 1
ATOM 1730 C CA . SER A 1 117 ? -10.002 30.066 -28.179 1.00 58.96 208 SER A CA 1
ATOM 1731 C C . SER A 1 117 ? -8.715 30.488 -27.417 1.00 62.37 208 SER A C 1
ATOM 1732 O O . SER A 1 117 ? -7.989 29.639 -26.887 1.00 58.92 208 SER A O 1
ATOM 1740 N N . SER A 1 118 ? -8.477 31.795 -27.324 1.00 60.05 209 SER A N 1
ATOM 1741 C CA . SER A 1 118 ? -7.299 32.315 -26.621 1.00 59.37 209 SER A CA 1
ATOM 1742 C C . SER A 1 118 ? -7.365 31.962 -25.136 1.00 56.51 209 SER A C 1
ATOM 1743 O O . SER A 1 118 ? -6.318 31.755 -24.539 1.00 54.74 209 SER A O 1
ATOM 1751 N N . PHE A 1 119 ? -8.579 31.831 -24.566 1.00 50.14 210 PHE A N 1
ATOM 1752 C CA . PHE A 1 119 ? -8.778 31.413 -23.183 1.00 47.46 210 PHE A CA 1
ATOM 1753 C C . PHE A 1 119 ? -7.971 30.131 -22.883 1.00 47.59 210 PHE A C 1
ATOM 1754 O O . PHE A 1 119 ? -7.365 30.045 -21.830 1.00 47.54 210 PHE A O 1
ATOM 1771 N N . PHE A 1 120 ? -7.968 29.145 -23.794 1.00 43.20 211 PHE A N 1
ATOM 1772 C CA . PHE A 1 120 ? -7.292 27.872 -23.531 1.00 44.21 211 PHE A CA 1
ATOM 1773 C C . PHE A 1 120 ? -5.786 27.892 -23.893 1.00 49.59 211 PHE A C 1
ATOM 1774 O O . PHE A 1 120 ? -5.150 26.852 -23.773 1.00 49.31 211 PHE A O 1
ATOM 1791 N N . ARG A 1 121 ? -5.199 29.055 -24.218 1.00 48.11 212 ARG A N 1
ATOM 1792 C CA . ARG A 1 121 ? -3.746 29.154 -24.426 1.00 50.14 212 ARG A CA 1
ATOM 1793 C C . ARG A 1 121 ? -3.209 29.539 -23.077 1.00 54.58 212 ARG A C 1
ATOM 1794 O O . ARG A 1 121 ? -3.153 30.717 -22.753 1.00 57.98 212 ARG A O 1
ATOM 1815 N N . LEU A 1 122 ? -2.949 28.555 -22.235 1.00 49.32 213 LEU A N 1
ATOM 1816 C CA . LEU A 1 122 ? -2.552 28.820 -20.856 1.00 49.04 213 LEU A CA 1
ATOM 1817 C C . LEU A 1 122 ? -1.067 29.213 -20.756 1.00 55.67 213 LEU A C 1
ATOM 1818 O O . LEU A 1 122 ? -0.235 28.709 -21.512 1.00 54.99 213 LEU A O 1
ATOM 1834 N N . GLU A 1 123 ? -0.762 30.138 -19.832 1.00 53.85 214 GLU A N 1
ATOM 1835 C CA . GLU A 1 123 ? 0.595 30.602 -19.530 1.00 54.30 214 GLU A CA 1
ATOM 1836 C C . GLU A 1 123 ? 0.872 30.183 -18.116 1.00 55.64 214 GLU A C 1
ATOM 1837 O O . GLU A 1 123 ? 0.526 30.888 -17.179 1.00 55.08 214 GLU A O 1
ATOM 1849 N N . PHE A 1 124 ? 1.436 28.974 -17.962 1.00 52.15 215 PHE A N 1
ATOM 1850 C CA . PHE A 1 124 ? 1.588 28.303 -16.669 1.00 50.99 215 PHE A CA 1
ATOM 1851 C C . PHE A 1 124 ? 2.467 29.039 -15.661 1.00 56.95 215 PHE A C 1
ATOM 1852 O O . PHE A 1 124 ? 2.210 28.939 -14.464 1.00 54.91 215 PHE A O 1
ATOM 1869 N N . TYR A 1 125 ? 3.497 29.749 -16.118 1.00 57.66 216 TYR A N 1
ATOM 1870 C CA . TYR A 1 125 ? 4.385 30.488 -15.211 1.00 59.87 216 TYR A CA 1
ATOM 1871 C C . TYR A 1 125 ? 3.620 31.564 -14.366 1.00 63.20 216 TYR A C 1
ATOM 1872 O O . TYR A 1 125 ? 4.054 31.856 -13.250 1.00 63.61 216 TYR A O 1
ATOM 1890 N N . ARG A 1 126 ? 2.499 32.126 -14.889 1.00 58.18 217 ARG A N 1
ATOM 1891 C CA . ARG A 1 126 ? 1.678 33.125 -14.173 1.00 57.87 217 ARG A CA 1
ATOM 1892 C C . ARG A 1 126 ? 0.218 32.628 -13.871 1.00 58.26 217 ARG A C 1
ATOM 1893 O O . ARG A 1 126 ? -0.572 33.385 -13.314 1.00 54.14 217 ARG A O 1
ATOM 1914 N N . LEU A 1 127 ? -0.122 31.355 -14.205 1.00 54.80 218 LEU A N 1
ATOM 1915 C CA . LEU A 1 127 ? -1.469 30.822 -13.963 1.00 52.51 218 LEU A CA 1
ATOM 1916 C C . LEU A 1 127 ? -1.616 30.451 -12.510 1.00 52.90 218 LEU A C 1
ATOM 1917 O O . LEU A 1 127 ? -0.770 29.725 -12.002 1.00 53.72 218 LEU A O 1
ATOM 1933 N N . LEU A 1 128 ? -2.650 30.968 -11.827 1.00 47.60 219 LEU A N 1
ATOM 1934 C CA . LEU A 1 128 ? -2.921 30.640 -10.427 1.00 47.84 219 LEU A CA 1
ATOM 1935 C C . LEU A 1 128 ? -3.799 29.427 -10.368 1.00 48.21 219 LEU A C 1
ATOM 1936 O O . LEU A 1 128 ? -3.538 28.530 -9.587 1.00 46.65 219 LEU A O 1
ATOM 1952 N N . GLN A 1 129 ? -4.913 29.443 -11.105 1.00 45.23 220 GLN A N 1
ATOM 1953 C CA . GLN A 1 129 ? -5.810 28.306 -11.129 1.00 44.42 220 GLN A CA 1
ATOM 1954 C C . GLN A 1 129 ? -6.766 28.337 -12.273 1.00 47.31 220 GLN A C 1
ATOM 1955 O O . GLN A 1 129 ? -7.011 29.385 -12.864 1.00 47.57 220 GLN A O 1
ATOM 1969 N N . VAL A 1 130 ? -7.298 27.147 -12.577 1.00 40.71 221 VAL A N 1
ATOM 1970 C CA . VAL A 1 130 ? -8.371 26.913 -13.531 1.00 38.33 221 VAL A CA 1
ATOM 1971 C C . VAL A 1 130 ? -9.479 26.246 -12.738 1.00 41.20 221 VAL A C 1
ATOM 1972 O O . VAL A 1 130 ? -9.194 25.385 -11.909 1.00 38.88 221 VAL A O 1
ATOM 1985 N N . GLU A 1 131 ? -10.726 26.677 -12.955 1.00 37.48 222 GLU A N 1
ATOM 1986 C CA . GLU A 1 131 ? -11.868 26.127 -12.297 1.00 38.46 222 GLU A CA 1
ATOM 1987 C C . GLU A 1 131 ? -12.933 25.767 -13.315 1.00 43.22 222 GLU A C 1
ATOM 1988 O O . GLU A 1 131 ? -13.288 26.606 -14.136 1.00 43.91 222 GLU A O 1
ATOM 2000 N N . ILE A 1 132 ? -13.464 24.541 -13.242 1.00 36.99 223 ILE A N 1
ATOM 2001 C CA . ILE A 1 132 ? -14.568 24.086 -14.094 1.00 36.21 223 ILE A CA 1
ATOM 2002 C C . ILE A 1 132 ? -15.755 23.886 -13.182 1.00 40.23 223 ILE A C 1
ATOM 2003 O O . ILE A 1 132 ? -15.644 23.087 -12.247 1.00 39.56 223 ILE A O 1
ATOM 2019 N N . SER A 1 133 ? -16.907 24.510 -13.475 1.00 37.05 224 SER A N 1
ATOM 2020 C CA . SER A 1 133 ? -18.064 24.309 -12.605 1.00 38.16 224 SER A CA 1
ATOM 2021 C C . SER A 1 133 ? -19.310 24.031 -13.408 1.00 39.82 224 SER A C 1
ATOM 2022 O O . SER A 1 133 ? -19.462 24.497 -14.531 1.00 36.60 224 SER A O 1
ATOM 2030 N N . PHE A 1 134 ? -20.155 23.176 -12.850 1.00 38.45 225 PHE A N 1
ATOM 2031 C CA . PHE A 1 134 ? -21.395 22.736 -13.491 1.00 37.53 225 PHE A CA 1
ATOM 2032 C C . PHE A 1 134 ? -22.291 22.086 -12.510 1.00 40.51 225 PHE A C 1
ATOM 2033 O O . PHE A 1 134 ? -21.844 21.608 -11.463 1.00 40.32 225 PHE A O 1
ATOM 2050 N N . HIS A 1 135 ? -23.553 21.997 -12.874 1.00 38.90 226 HIS A N 1
ATOM 2051 C CA . HIS A 1 135 ? -24.555 21.316 -12.068 1.00 40.2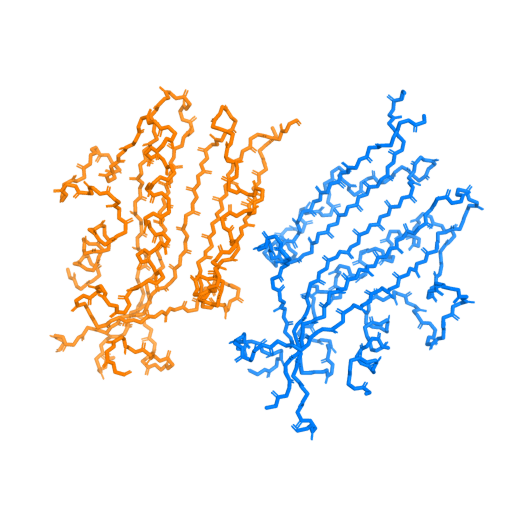1 226 HIS A CA 1
ATOM 2052 C C . HIS A 1 135 ? -24.989 20.034 -12.733 1.00 43.86 226 HIS A C 1
ATOM 2053 O O . HIS A 1 135 ? -25.142 19.998 -13.941 1.00 43.24 226 HIS A O 1
ATOM 2067 N N . LEU A 1 136 ? -25.260 18.997 -11.943 1.00 41.45 227 LEU A N 1
ATOM 2068 C CA . LEU A 1 136 ? -25.885 17.770 -12.412 1.00 40.68 227 LEU A CA 1
ATOM 2069 C C . LEU A 1 136 ? -27.086 17.558 -11.539 1.00 47.68 227 LEU A C 1
ATOM 2070 O O . LEU A 1 136 ? -27.098 18.035 -10.399 1.00 46.93 227 LEU A O 1
ATOM 2086 N N . LYS A 1 137 ? -28.097 16.853 -12.048 1.00 46.70 228 LYS A N 1
ATOM 2087 C CA . LYS A 1 137 ? -29.273 16.503 -11.259 1.00 48.63 228 LYS A CA 1
ATOM 2088 C C . LYS A 1 137 ? -29.310 15.021 -11.186 1.00 54.17 228 LYS A C 1
ATOM 2089 O O . LYS A 1 137 ? -28.941 14.385 -12.161 1.00 53.49 228 LYS A O 1
ATOM 2108 N N . GLY A 1 138 ? -29.684 14.481 -10.033 1.00 51.30 229 GLY A N 1
ATOM 2109 C CA . GLY A 1 138 ? -29.784 13.045 -9.834 1.00 52.77 229 GLY A CA 1
ATOM 2110 C C . GLY A 1 138 ? -30.991 12.627 -9.024 1.00 58.86 229 GLY A C 1
ATOM 2111 O O . GLY A 1 138 ? -31.481 13.402 -8.207 1.00 59.59 229 GLY A O 1
ATOM 2115 N N . ILE A 1 139 ? -31.476 11.397 -9.248 1.00 56.35 230 ILE A N 1
ATOM 2116 C CA . ILE A 1 139 ? -32.633 10.842 -8.538 1.00 56.97 230 ILE A CA 1
ATOM 2117 C C . ILE A 1 139 ? -32.193 9.663 -7.728 1.00 56.81 230 ILE A C 1
ATOM 2118 O O . ILE A 1 139 ? -31.594 8.755 -8.282 1.00 54.61 230 ILE A O 1
ATOM 2134 N N . ASP A 1 140 ? -32.549 9.623 -6.441 1.00 53.35 231 ASP A N 1
ATOM 2135 C CA . ASP A 1 140 ? -32.248 8.481 -5.589 1.00 54.43 231 ASP A CA 1
ATOM 2136 C C . ASP A 1 140 ? -33.415 7.470 -5.712 1.00 64.38 231 ASP A C 1
ATOM 2137 O O . ASP A 1 140 ? -34.409 7.578 -4.992 1.00 65.17 231 ASP A O 1
ATOM 2146 N N . LEU A 1 141 ? -33.305 6.520 -6.659 1.00 65.01 232 LEU A N 1
ATOM 2147 C CA . LEU A 1 141 ? -34.351 5.525 -6.900 1.00 69.60 232 LEU A CA 1
ATOM 2148 C C . LEU A 1 141 ? -34.479 4.520 -5.760 1.00 79.18 232 LEU A C 1
ATOM 2149 O O . LEU A 1 141 ? -35.588 4.060 -5.513 1.00 81.15 232 LEU A O 1
ATOM 2165 N N . GLN A 1 142 ? -33.366 4.201 -5.055 1.00 78.40 233 GLN A N 1
ATOM 2166 C CA . GLN A 1 142 ? -33.338 3.216 -3.962 1.00 81.24 233 GLN A CA 1
ATOM 2167 C C . GLN A 1 142 ? -34.325 3.600 -2.856 1.00 90.75 233 GLN A C 1
ATOM 2168 O O . GLN A 1 142 ? -35.019 2.719 -2.342 1.00 94.42 233 GLN A O 1
ATOM 2182 N N . THR A 1 143 ? -34.460 4.905 -2.545 1.00 87.46 234 THR A N 1
ATOM 2183 C CA . THR A 1 143 ? -35.445 5.364 -1.551 1.00 114.11 234 THR A CA 1
ATOM 2184 C C . THR A 1 143 ? -36.829 5.439 -2.197 1.00 135.65 234 THR A C 1
ATOM 2185 O O . THR A 1 143 ? -36.981 6.031 -3.267 1.00 93.74 234 THR A O 1
ATOM 2196 N N . PRO A 1 150 ? -39.502 9.844 -5.225 1.00 85.35 241 PRO A N 1
ATOM 2197 C CA . PRO A 1 150 ? -38.127 9.661 -4.736 1.00 82.91 241 PRO A CA 1
ATOM 2198 C C . PRO A 1 150 ? -37.391 10.992 -4.533 1.00 79.82 241 PRO A C 1
ATOM 2199 O O . PRO A 1 150 ? -37.846 12.016 -5.023 1.00 80.25 241 PRO A O 1
ATOM 2210 N N . ASP A 1 151 ? -36.273 10.981 -3.794 1.00 70.44 242 ASP A N 1
ATOM 2211 C CA . ASP A 1 151 ? -35.482 12.195 -3.547 1.00 65.97 242 ASP A CA 1
ATOM 2212 C C . ASP A 1 151 ? -34.688 12.622 -4.779 1.00 64.08 242 ASP A C 1
ATOM 2213 O O . ASP A 1 151 ? -33.982 11.787 -5.358 1.00 60.09 242 ASP A O 1
ATOM 2222 N N A CYS A 1 152 ? -34.766 13.919 -5.128 0.45 58.31 243 CYS A N 1
ATOM 2223 N N B CYS A 1 152 ? -34.806 13.914 -5.190 0.55 61.94 243 CYS A N 1
ATOM 2224 C CA A CYS A 1 152 ? -34.069 14.517 -6.262 0.45 55.76 243 CYS A CA 1
ATOM 2225 C CA B CYS A 1 152 ? -34.032 14.484 -6.303 0.55 61.09 243 CYS A CA 1
ATOM 2226 C C A CYS A 1 152 ? -32.981 15.448 -5.739 0.45 56.70 243 CYS A C 1
ATOM 2227 C C B CYS A 1 152 ? -32.965 15.392 -5.716 0.55 58.91 243 CYS A C 1
ATOM 2228 O O A CYS A 1 152 ? -33.253 16.258 -4.855 0.45 55.41 243 CYS A O 1
ATOM 2229 O O B CYS A 1 152 ? -33.240 16.138 -4.777 0.55 57.21 243 CYS A O 1
ATOM 2243 N N . TYR A 1 153 ? -31.745 15.298 -6.247 1.00 51.76 244 TYR A N 1
ATOM 2244 C CA . TYR A 1 153 ? -30.597 16.085 -5.806 1.00 48.87 244 TYR A CA 1
ATOM 2245 C C . TYR A 1 153 ? -30.087 16.942 -6.888 1.00 53.26 244 TYR A C 1
ATOM 2246 O O . TYR A 1 153 ? -30.008 16.482 -8.024 1.00 54.32 244 TYR A O 1
ATOM 2265 N N . VAL A 1 154 ? -29.607 18.130 -6.536 1.00 48.35 245 VAL A N 1
ATOM 2266 C CA . VAL A 1 154 ? -28.861 18.979 -7.454 1.00 46.67 245 VAL A CA 1
ATOM 2267 C C . VAL A 1 154 ? -27.421 18.874 -6.953 1.00 45.79 245 VAL A C 1
ATOM 2268 O O . VAL A 1 154 ? -27.215 19.016 -5.746 1.00 45.76 245 VAL A O 1
ATOM 2281 N N . PHE A 1 155 ? -26.468 18.529 -7.825 1.00 38.78 246 PHE A N 1
ATOM 2282 C CA . PHE A 1 155 ? -25.044 18.447 -7.484 1.00 37.58 246 PHE A CA 1
ATOM 2283 C C . PHE A 1 155 ? -24.368 19.674 -8.034 1.00 42.01 246 PHE A C 1
ATOM 2284 O O . PHE A 1 155 ? -24.437 19.887 -9.247 1.00 41.10 246 PHE A O 1
ATOM 2301 N N . GLN A 1 156 ? -23.778 20.509 -7.177 1.00 39.13 247 GLN A N 1
ATOM 2302 C CA . GLN A 1 156 ? -23.012 21.695 -7.615 1.00 39.23 247 GLN A CA 1
ATOM 2303 C C . GLN A 1 156 ? -21.561 21.258 -7.607 1.00 40.65 247 GLN A C 1
ATOM 2304 O O . GLN A 1 156 ? -20.975 21.122 -6.529 1.00 39.81 247 GLN A O 1
ATOM 2318 N N . ASN A 1 157 ? -21.003 20.955 -8.807 1.00 36.74 248 ASN A N 1
ATOM 2319 C CA . ASN A 1 157 ? -19.648 20.397 -8.944 1.00 35.92 248 ASN A CA 1
ATOM 2320 C C . ASN A 1 157 ? -18.616 21.446 -9.373 1.00 40.10 248 ASN A C 1
ATOM 2321 O O . ASN A 1 157 ? -18.921 22.349 -10.150 1.00 39.47 248 ASN A O 1
ATOM 2332 N N . THR A 1 158 ? -17.433 21.359 -8.805 1.00 36.75 249 THR A N 1
ATOM 2333 C CA . THR A 1 158 ? -16.333 22.257 -9.155 1.00 37.92 249 THR A CA 1
ATOM 2334 C C . THR A 1 158 ? -15.061 21.424 -9.245 1.00 38.65 249 THR A C 1
ATOM 2335 O O . THR A 1 158 ? -14.774 20.641 -8.344 1.00 38.65 249 THR A O 1
ATOM 2346 N N . ILE A 1 159 ? -14.348 21.543 -10.350 1.00 34.60 250 ILE A N 1
ATOM 2347 C CA . ILE A 1 159 ? -13.048 20.902 -10.540 1.00 34.86 250 ILE A CA 1
ATOM 2348 C C . ILE A 1 159 ? -12.033 22.053 -10.485 1.00 39.58 250 ILE A C 1
ATOM 2349 O O . ILE A 1 159 ? -12.081 22.971 -11.321 1.00 36.92 250 ILE A O 1
ATOM 2365 N N . ILE A 1 160 ? -11.142 22.017 -9.522 1.00 38.38 251 ILE A N 1
ATOM 2366 C CA . ILE A 1 160 ? -10.138 23.086 -9.374 1.00 38.53 251 ILE A CA 1
ATOM 2367 C C . ILE A 1 160 ? -8.755 22.541 -9.740 1.00 39.70 251 ILE A C 1
ATOM 2368 O O . ILE A 1 160 ? -8.336 21.550 -9.151 1.00 37.45 251 ILE A O 1
ATOM 2384 N N . PHE A 1 161 ? -8.066 23.207 -10.674 1.00 35.62 252 PHE A N 1
ATOM 2385 C CA . PHE A 1 161 ? -6.673 22.934 -11.065 1.00 36.00 252 PHE A CA 1
ATOM 2386 C C . PHE A 1 161 ? -5.865 24.012 -10.391 1.00 41.96 252 PHE A C 1
ATOM 2387 O O . PHE A 1 161 ? -5.807 25.142 -10.878 1.00 42.22 252 PHE A O 1
ATOM 2404 N N . ASP A 1 162 ? -5.349 23.701 -9.194 1.00 38.42 253 ASP A N 1
ATOM 2405 C CA . ASP A 1 162 ? -4.688 24.674 -8.340 1.00 38.83 253 ASP A CA 1
ATOM 2406 C C . ASP A 1 162 ? -3.175 24.737 -8.593 1.00 42.36 253 ASP A C 1
ATOM 2407 O O . ASP A 1 162 ? -2.442 23.805 -8.287 1.00 41.09 253 ASP A O 1
ATOM 2416 N N . ASN A 1 163 ? -2.714 25.881 -9.112 1.00 39.92 254 ASN A N 1
ATOM 2417 C CA . ASN A 1 163 ? -1.329 26.163 -9.362 1.00 39.32 254 ASN A CA 1
ATOM 2418 C C . ASN A 1 163 ? -0.852 27.305 -8.477 1.00 47.69 254 ASN A C 1
ATOM 2419 O O . ASN A 1 163 ? 0.178 27.904 -8.776 1.00 49.52 254 ASN A O 1
ATOM 2430 N N . LYS A 1 164 ? -1.575 27.621 -7.392 1.00 46.53 255 LYS A N 1
ATOM 2431 C CA . LYS A 1 164 ? -1.224 28.784 -6.557 1.00 49.67 255 LYS A CA 1
ATOM 2432 C C . LYS A 1 164 ? 0.150 28.662 -5.901 1.00 57.63 255 LYS A C 1
ATOM 2433 O O . LYS A 1 164 ? 0.784 29.692 -5.699 1.00 59.95 255 LYS A O 1
ATOM 2452 N N . ALA A 1 165 ? 0.628 27.443 -5.590 1.00 56.19 256 ALA A N 1
ATOM 2453 C CA . ALA A 1 165 ? 1.972 27.282 -5.011 1.00 58.79 256 ALA A CA 1
ATOM 2454 C C . ALA A 1 165 ? 3.085 27.593 -6.009 1.00 62.29 256 ALA A C 1
ATOM 2455 O O . ALA A 1 165 ? 4.194 27.846 -5.562 1.00 63.25 256 ALA A O 1
ATOM 2462 N N . HIS A 1 166 ? 2.822 27.512 -7.351 1.00 60.02 257 HIS A N 1
ATOM 2463 C CA A HIS A 1 166 ? 3.826 27.747 -8.399 0.44 60.68 257 HIS A CA 1
ATOM 2464 C CA B HIS A 1 166 ? 3.821 27.742 -8.401 0.56 60.71 257 HIS A CA 1
ATOM 2465 C C . HIS A 1 166 ? 5.072 26.889 -8.129 1.00 63.04 257 HIS A C 1
ATOM 2466 O O . HIS A 1 166 ? 6.191 27.298 -8.418 1.00 61.54 257 HIS A O 1
ATOM 2493 N N . SER A 1 167 ? 4.854 25.679 -7.588 1.00 59.49 258 SER A N 1
ATOM 2494 C CA . SER A 1 167 ? 5.900 24.719 -7.203 1.00 60.93 258 SER A CA 1
ATOM 2495 C C . SER A 1 167 ? 6.257 23.668 -8.279 1.00 59.98 258 SER A C 1
ATOM 2496 O O . SER A 1 167 ? 7.036 22.767 -7.994 1.00 61.00 258 SER A O 1
ATOM 2504 N N . GLY A 1 168 ? 5.613 23.725 -9.436 1.00 51.44 259 GLY A N 1
ATOM 2505 C CA . GLY A 1 168 ? 5.777 22.734 -10.484 1.00 49.81 259 GLY A CA 1
ATOM 2506 C C . GLY A 1 168 ? 4.711 21.658 -10.433 1.00 48.14 259 GLY A C 1
ATOM 2507 O O . GLY A 1 168 ? 4.661 20.794 -11.306 1.00 44.66 259 GLY A O 1
ATOM 2511 N N . LYS A 1 169 ? 3.843 21.692 -9.417 1.00 44.18 260 LYS A N 1
ATOM 2512 C CA . LYS A 1 169 ? 2.790 20.712 -9.251 1.00 42.44 260 LYS A CA 1
ATOM 2513 C C . LYS A 1 169 ? 1.435 21.391 -9.242 1.00 45.56 260 LYS A C 1
ATOM 2514 O O . LYS A 1 169 ? 1.192 22.264 -8.396 1.00 44.84 260 LYS A O 1
ATOM 2533 N N . ILE A 1 170 ? 0.519 20.920 -10.091 1.00 41.10 261 ILE A N 1
ATOM 2534 C CA . ILE A 1 170 ? -0.851 21.403 -10.063 1.00 39.82 261 ILE A CA 1
ATOM 2535 C C . ILE A 1 170 ? -1.662 20.392 -9.267 1.00 41.41 261 ILE A C 1
ATOM 2536 O O . ILE A 1 170 ? -1.648 19.207 -9.604 1.00 40.25 261 ILE A O 1
ATOM 2552 N N . LYS A 1 171 ? -2.360 20.858 -8.223 1.00 39.13 262 LYS A N 1
ATOM 2553 C CA . LYS A 1 171 ? -3.239 20.017 -7.392 1.00 38.57 262 LYS A CA 1
ATOM 2554 C C . LYS A 1 171 ? -4.638 20.049 -7.934 1.00 41.11 262 LYS A C 1
ATOM 2555 O O . LYS A 1 171 ? -5.155 21.121 -8.207 1.00 40.09 262 LYS A O 1
ATOM 2574 N N . ILE A 1 172 ? -5.248 18.889 -8.119 1.00 37.67 263 ILE A N 1
ATOM 2575 C CA . ILE A 1 172 ? -6.571 18.837 -8.703 1.00 36.94 263 ILE A CA 1
ATOM 2576 C C . ILE A 1 172 ? -7.589 18.410 -7.662 1.00 42.63 263 ILE A C 1
ATOM 2577 O O . ILE A 1 172 ? -7.523 17.282 -7.163 1.00 41.90 263 ILE A O 1
ATOM 2593 N N . TYR A 1 173 ? -8.567 19.295 -7.396 1.00 39.12 264 TYR A N 1
ATOM 2594 C CA . TYR A 1 173 ? -9.660 19.018 -6.465 1.00 40.25 264 TYR A CA 1
ATOM 2595 C C . TYR A 1 173 ? -10.973 18.812 -7.172 1.00 44.05 264 TYR A C 1
ATOM 2596 O O . TYR A 1 173 ? -11.248 19.509 -8.142 1.00 42.67 264 TYR A O 1
ATOM 2614 N N . PHE A 1 174 ? -11.818 17.915 -6.657 1.00 40.47 265 PHE A N 1
ATOM 2615 C CA . PHE A 1 174 ? -13.179 17.741 -7.124 1.00 39.42 265 PHE A CA 1
ATOM 2616 C C . PHE A 1 174 ? -14.068 18.068 -5.928 1.00 45.61 265 PHE A C 1
ATOM 2617 O O . PHE A 1 174 ? -13.973 17.386 -4.919 1.00 44.97 265 PHE A O 1
ATOM 2634 N N . ASP A 1 175 ? -14.835 19.159 -5.996 1.00 43.21 266 ASP A N 1
ATOM 2635 C CA . ASP A 1 175 ? -15.760 19.573 -4.929 1.00 43.95 266 ASP A CA 1
ATOM 2636 C C . ASP A 1 175 ? -17.170 19.379 -5.415 1.00 46.05 266 ASP A C 1
ATOM 2637 O O . ASP A 1 175 ? -17.444 19.676 -6.577 1.00 44.59 266 ASP A O 1
ATOM 2646 N N . SER A 1 176 ? -18.026 18.793 -4.589 1.00 43.02 267 SER A N 1
ATOM 2647 C CA . SER A 1 176 ? -19.426 18.562 -4.923 1.00 42.67 267 SER A CA 1
ATOM 2648 C C . SER A 1 176 ? -20.266 18.896 -3.713 1.00 49.40 267 SER A C 1
ATOM 2649 O O . SER A 1 176 ? -20.029 18.333 -2.651 1.00 47.41 267 SER A O 1
ATOM 2657 N N . ASP A 1 177 ? -21.186 19.865 -3.842 1.00 46.87 268 ASP A N 1
ATOM 2658 C CA . ASP A 1 177 ? -22.164 20.163 -2.805 1.00 46.90 268 ASP A CA 1
ATOM 2659 C C . ASP A 1 177 ? -23.485 19.688 -3.366 1.00 49.69 268 ASP A C 1
ATOM 2660 O O . ASP A 1 177 ? -23.860 20.130 -4.459 1.00 47.54 268 ASP A O 1
ATOM 2669 N N . ALA A 1 178 ? -24.178 18.778 -2.677 1.00 48.05 269 ALA A N 1
ATOM 2670 C CA . ALA A 1 178 ? -25.467 18.259 -3.154 1.00 49.16 269 ALA A CA 1
ATOM 2671 C C . ALA A 1 178 ? -26.582 18.669 -2.221 1.00 56.41 269 ALA A C 1
ATOM 2672 O O . ALA A 1 178 ? -26.430 18.538 -1.010 1.00 57.50 269 ALA A O 1
ATOM 2679 N N . LYS A 1 179 ? -27.703 19.159 -2.778 1.00 55.34 270 LYS A N 1
ATOM 2680 C CA . LYS A 1 179 ? -28.879 19.555 -1.997 1.00 57.60 270 LYS A CA 1
ATOM 2681 C C . LYS A 1 179 ? -30.135 18.902 -2.562 1.00 61.22 270 LYS A C 1
ATOM 2682 O O . LYS A 1 179 ? -30.259 18.736 -3.777 1.00 56.89 270 LYS A O 1
ATOM 2701 N N . ILE A 1 180 ? -31.078 18.553 -1.673 1.00 62.44 271 ILE A N 1
ATOM 2702 C CA . ILE A 1 180 ? -32.359 17.979 -2.079 1.00 64.18 271 ILE A CA 1
ATOM 2703 C C . ILE A 1 180 ? -33.183 19.098 -2.709 1.00 69.73 271 ILE A C 1
ATOM 2704 O O . ILE A 1 180 ? -33.267 20.170 -2.124 1.00 70.77 271 ILE A O 1
ATOM 2720 N N . GLU A 1 181 ? -33.799 18.849 -3.862 1.00 67.51 272 GLU A N 1
ATOM 2721 C CA . GLU A 1 181 ? -34.651 19.830 -4.543 1.00 69.65 272 GLU A CA 1
ATOM 2722 C C . GLU A 1 181 ? -35.907 19.141 -5.073 1.00 76.79 272 GLU A C 1
ATOM 2723 O O . GLU A 1 181 ? -36.002 17.920 -5.004 1.00 75.60 272 GLU A O 1
ATOM 2735 N N . GLU A 1 182 ? -36.872 19.909 -5.586 1.00 78.40 273 GLU A N 1
ATOM 2736 C CA . GLU A 1 182 ? -38.109 19.329 -6.124 1.00 81.35 273 GLU A CA 1
ATOM 2737 C C . GLU A 1 182 ? -37.825 18.577 -7.417 1.00 88.96 273 GLU A C 1
ATOM 2738 O O . GLU A 1 182 ? -37.007 19.028 -8.222 1.00 85.71 273 GLU A O 1
ATOM 2750 N N A CYS A 1 183 ? -38.523 17.451 -7.633 0.25 89.46 274 CYS A N 1
ATOM 2751 N N B CYS A 1 183 ? -38.510 17.448 -7.619 0.75 89.69 274 CYS A N 1
ATOM 2752 C CA A CYS A 1 183 ? -38.364 16.630 -8.837 0.25 90.26 274 CYS A CA 1
ATOM 2753 C CA B CYS A 1 183 ? -38.360 16.633 -8.823 0.75 90.69 274 CYS A CA 1
ATOM 2754 C C A CYS A 1 183 ? -39.120 17.282 -9.999 0.25 98.31 274 CYS A C 1
ATOM 2755 C C B CYS A 1 183 ? -39.132 17.303 -9.972 0.75 98.87 274 CYS A C 1
ATOM 2756 O O A CYS A 1 183 ? -40.272 16.936 -10.267 0.25 99.80 274 CYS A O 1
ATOM 2757 O O B CYS A 1 183 ? -40.316 17.024 -10.176 0.75 100.61 274 CYS A O 1
ATOM 2771 N N . LYS A 1 184 ? -38.465 18.248 -10.667 1.00 96.11 275 LYS A N 1
ATOM 2772 C CA . LYS A 1 184 ? -39.043 19.010 -11.788 1.00 98.58 275 LYS A CA 1
ATOM 2773 C C . LYS A 1 184 ? -38.378 18.630 -13.132 1.00 104.77 275 LYS A C 1
ATOM 2774 O O . LYS A 1 184 ? -39.094 18.271 -14.070 1.00 104.85 275 LYS A O 1
ATOM 2794 N N . ASP A 1 185 ? -37.027 18.694 -13.226 1.00 102.59 276 ASP A N 1
ATOM 2795 C CA . ASP A 1 185 ? -36.291 18.317 -14.455 1.00 102.86 276 ASP A CA 1
ATOM 2796 C C . ASP A 1 185 ? -36.549 16.847 -14.857 1.00 107.77 276 ASP A C 1
ATOM 2797 O O . ASP A 1 185 ? -36.283 15.932 -14.069 1.00 108.21 276 ASP A O 1
ATOM 2806 N N . LEU A 1 186 ? -37.011 16.636 -16.103 1.00 103.22 277 LEU A N 1
ATOM 2807 C CA . LEU A 1 186 ? -37.389 15.319 -16.621 1.00 102.94 277 LEU A CA 1
ATOM 2808 C C . LEU A 1 186 ? -36.234 14.462 -17.175 1.00 101.31 277 LEU A C 1
ATOM 2809 O O . LEU A 1 186 ? -36.318 13.231 -17.113 1.00 101.74 277 LEU A O 1
ATOM 2825 N N . ASN A 1 187 ? -35.208 15.093 -17.771 1.00 92.33 278 ASN A N 1
ATOM 2826 C CA . ASN A 1 187 ? -34.186 14.388 -18.547 1.00 88.85 278 ASN A CA 1
ATOM 2827 C C . ASN A 1 187 ? -33.150 13.630 -17.722 1.00 84.33 278 ASN A C 1
ATOM 2828 O O . ASN A 1 187 ? -32.282 14.229 -17.101 1.00 83.29 278 ASN A O 1
ATOM 2839 N N . ILE A 1 188 ? -33.215 12.301 -17.802 1.00 74.89 279 ILE A N 1
ATOM 2840 C CA . ILE A 1 188 ? -32.283 11.381 -17.171 1.00 71.18 279 ILE A CA 1
ATOM 2841 C C . ILE A 1 188 ? -31.598 10.626 -18.311 1.00 68.57 279 ILE A C 1
ATOM 2842 O O . ILE A 1 188 ? -32.257 10.094 -19.211 1.00 67.55 279 ILE A O 1
ATOM 2858 N N . PHE A 1 189 ? -30.288 10.581 -18.280 1.00 60.49 280 PHE A N 1
ATOM 2859 C CA . PHE A 1 189 ? -29.525 9.928 -19.335 1.00 59.80 280 PHE A CA 1
ATOM 2860 C C . PHE A 1 189 ? -29.929 8.440 -19.531 1.00 68.39 280 PHE A C 1
ATOM 2861 O O . PHE A 1 189 ? -30.114 7.705 -18.552 1.00 67.20 280 PHE A O 1
ATOM 2878 N N . GLY A 1 190 ? -30.139 8.056 -20.793 1.00 68.37 281 GLY A N 1
ATOM 2879 C CA . GLY A 1 190 ? -30.529 6.700 -21.172 1.00 70.50 281 GLY A CA 1
ATOM 2880 C C . GLY A 1 190 ? -32.017 6.414 -21.166 1.00 77.25 281 GLY A C 1
ATOM 2881 O O . GLY A 1 190 ? -32.415 5.328 -21.589 1.00 79.56 281 GLY A O 1
ATOM 2885 N N . SER A 1 191 ? -32.858 7.366 -20.700 1.00 74.17 282 SER A N 1
ATOM 2886 C CA . SER A 1 191 ? -34.318 7.210 -20.638 1.00 92.34 282 SER A CA 1
ATOM 2887 C C . SER A 1 191 ? -34.991 7.830 -21.867 1.00 127.23 282 SER A C 1
ATOM 2888 O O . SER A 1 191 ? -34.724 7.423 -22.997 1.00 92.96 282 SER A O 1
ATOM 2896 N N . ALA B 1 1 ? -53.254 29.109 -43.864 1.00 68.10 92 ALA B N 1
ATOM 2897 C CA . ALA B 1 1 ? -53.533 27.827 -43.217 1.00 68.40 92 ALA B CA 1
ATOM 2898 C C . ALA B 1 1 ? -53.264 27.907 -41.690 1.00 66.36 92 ALA B C 1
ATOM 2899 O O . ALA B 1 1 ? -52.951 28.982 -41.175 1.00 64.31 92 ALA B O 1
ATOM 2905 N N . PHE B 1 2 ? -53.420 26.771 -40.979 1.00 60.59 93 PHE B N 1
ATOM 2906 C CA . PHE B 1 2 ? -53.230 26.642 -39.524 1.00 57.08 93 PHE B CA 1
ATOM 2907 C C . PHE B 1 2 ? -51.885 27.247 -39.064 1.00 58.60 93 PHE B C 1
ATOM 2908 O O . PHE B 1 2 ? -51.872 27.989 -38.071 1.00 54.72 93 PHE B O 1
ATOM 2925 N N . LYS B 1 3 ? -50.776 26.963 -39.806 1.00 55.06 94 LYS B N 1
ATOM 2926 C CA . LYS B 1 3 ? -49.422 27.474 -39.524 1.00 53.40 94 LYS B CA 1
ATOM 2927 C C . LYS B 1 3 ? -49.381 28.983 -39.433 1.00 55.08 94 LYS B C 1
ATOM 2928 O O . LYS B 1 3 ? -48.914 29.557 -38.449 1.00 52.34 94 LYS B O 1
ATOM 2947 N N . GLU B 1 4 ? -49.856 29.624 -40.496 1.00 53.18 95 GLU B N 1
ATOM 2948 C CA . GLU B 1 4 ? -49.864 31.088 -40.634 1.00 52.21 95 GLU B CA 1
ATOM 2949 C C . GLU B 1 4 ? -50.808 31.747 -39.623 1.00 52.06 95 GLU B C 1
ATOM 2950 O O . GLU B 1 4 ? -50.483 32.804 -39.091 1.00 49.96 95 GLU B O 1
ATOM 2962 N N . ASP B 1 5 ? -51.991 31.164 -39.390 1.00 49.17 96 ASP B N 1
ATOM 2963 C CA . ASP B 1 5 ? -52.948 31.759 -38.444 1.00 48.36 96 ASP B CA 1
ATOM 2964 C C . ASP B 1 5 ? -52.387 31.695 -37.003 1.00 48.07 96 ASP B C 1
ATOM 2965 O O . ASP B 1 5 ? -52.530 32.653 -36.263 1.00 47.03 96 ASP B O 1
ATOM 2974 N N . ASN B 1 6 ? -51.705 30.613 -36.630 1.00 44.42 97 ASN B N 1
ATOM 2975 C CA . ASN B 1 6 ? -51.036 30.535 -35.317 1.00 43.63 97 ASN B CA 1
ATOM 2976 C C . ASN B 1 6 ? -49.922 31.584 -35.194 1.00 47.87 97 ASN B C 1
ATOM 2977 O O . ASN B 1 6 ? -49.760 32.186 -34.120 1.00 46.43 97 ASN B O 1
ATOM 2988 N N . THR B 1 7 ? -49.195 31.862 -36.299 1.00 44.90 98 THR B N 1
ATOM 2989 C CA . THR B 1 7 ? -48.137 32.884 -36.256 1.00 44.31 98 THR B CA 1
ATOM 2990 C C . THR B 1 7 ? -48.727 34.251 -35.912 1.00 46.82 98 THR B C 1
ATOM 2991 O O . THR B 1 7 ? -48.174 34.944 -35.061 1.00 45.17 98 THR B O 1
ATOM 3002 N N . VAL B 1 8 ? -49.861 34.624 -36.548 1.00 44.95 99 VAL B N 1
ATOM 3003 C CA . VAL B 1 8 ? -50.536 35.902 -36.255 1.00 44.35 99 VAL B CA 1
ATOM 3004 C C . VAL B 1 8 ? -50.889 35.943 -34.748 1.00 44.66 99 VAL B C 1
ATOM 3005 O O . VAL B 1 8 ? -50.567 36.911 -34.066 1.00 41.36 99 VAL B O 1
ATOM 3018 N N . ALA B 1 9 ? -51.554 34.891 -34.237 1.00 41.01 100 ALA B N 1
ATOM 3019 C CA . ALA B 1 9 ? -51.901 34.864 -32.806 1.00 39.86 100 ALA B CA 1
ATOM 3020 C C . ALA B 1 9 ? -50.641 34.949 -31.924 1.00 42.23 100 ALA B C 1
ATOM 3021 O O . ALA B 1 9 ? -50.654 35.670 -30.938 1.00 40.92 100 ALA B O 1
ATOM 3028 N N . PHE B 1 10 ? -49.546 34.262 -32.299 1.00 39.34 101 PHE B N 1
ATOM 3029 C CA . PHE B 1 10 ? -48.306 34.323 -31.506 1.00 38.74 101 PHE B CA 1
ATOM 3030 C C . PHE B 1 10 ? -47.727 35.740 -31.442 1.00 40.93 101 PHE B C 1
ATOM 3031 O O . PHE B 1 10 ? -47.207 36.135 -30.401 1.00 39.03 101 PHE B O 1
ATOM 3048 N N . LYS B 1 11 ? -47.848 36.510 -32.530 1.00 37.27 102 LYS B N 1
ATOM 3049 C CA . LYS B 1 11 ? -47.382 37.898 -32.510 1.00 36.33 102 LYS B CA 1
ATOM 3050 C C . LYS B 1 11 ? -48.180 38.703 -31.504 1.00 38.81 102 LYS B C 1
ATOM 3051 O O . LYS B 1 11 ? -47.611 39.492 -30.748 1.00 35.72 102 LYS B O 1
ATOM 3070 N N . HIS B 1 12 ? -49.510 38.517 -31.495 1.00 38.45 103 HIS B N 1
ATOM 3071 C CA . HIS B 1 12 ? -50.356 39.217 -30.537 1.00 37.18 103 HIS B CA 1
ATOM 3072 C C . HIS B 1 12 ? -50.061 38.749 -29.110 1.00 41.60 103 HIS B C 1
ATOM 3073 O O . HIS B 1 12 ? -50.099 39.578 -28.197 1.00 41.40 103 HIS B O 1
ATOM 3087 N N . LEU B 1 13 ? -49.782 37.450 -28.900 1.00 40.96 104 LEU B N 1
ATOM 3088 C CA . LEU B 1 13 ? -49.499 36.939 -27.549 1.00 42.45 104 LEU B CA 1
ATOM 3089 C C . LEU B 1 13 ? -48.154 37.380 -26.993 1.00 42.71 104 LEU B C 1
ATOM 3090 O O . LEU B 1 13 ? -48.073 37.664 -25.798 1.00 43.63 104 LEU B O 1
ATOM 3106 N N . PHE B 1 14 ? -47.090 37.315 -27.798 1.00 35.77 105 PHE B N 1
ATOM 3107 C CA . PHE B 1 14 ? -45.724 37.522 -27.303 1.00 35.08 105 PHE B CA 1
ATOM 3108 C C . PHE B 1 14 ? -45.097 38.878 -27.586 1.00 39.54 105 PHE B C 1
ATOM 3109 O O . PHE B 1 14 ? -44.047 39.150 -26.992 1.00 38.52 105 PHE B O 1
ATOM 3126 N N . LEU B 1 15 ? -45.647 39.704 -28.505 1.00 37.13 106 LEU B N 1
ATOM 3127 C CA . LEU B 1 15 ? -45.011 41.007 -28.819 1.00 36.91 106 LEU B CA 1
ATOM 3128 C C . LEU B 1 15 ? -45.763 42.111 -28.107 1.00 40.57 106 LEU B C 1
ATOM 3129 O O . LEU B 1 15 ? -46.893 42.403 -28.4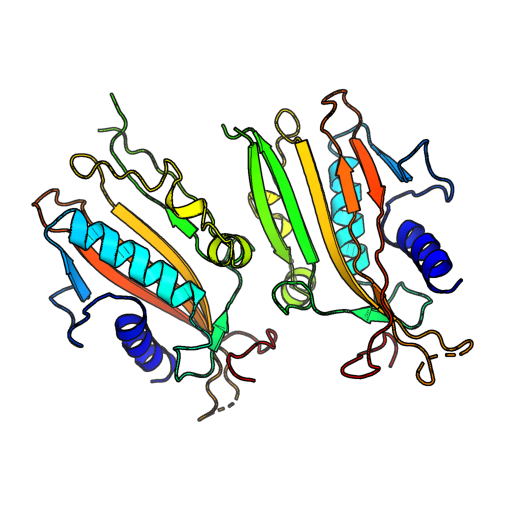83 1.00 38.83 106 LEU B O 1
ATOM 3145 N N . LYS B 1 16 ? -45.162 42.699 -27.055 1.00 38.03 107 LYS B N 1
ATOM 3146 C CA . LYS B 1 16 ? -45.842 43.743 -26.270 1.00 38.97 107 LYS B CA 1
ATOM 3147 C C . LYS B 1 16 ? -46.327 44.921 -27.147 1.00 43.53 107 LYS B C 1
ATOM 3148 O O . LYS B 1 16 ? -45.581 45.394 -27.999 1.00 42.31 107 LYS B O 1
ATOM 3167 N N . GLY B 1 17 ? -47.590 45.321 -26.978 1.00 40.58 108 GLY B N 1
ATOM 3168 C CA . GLY B 1 17 ? -48.156 46.421 -27.742 1.00 41.94 108 GLY B CA 1
ATOM 3169 C C . GLY B 1 17 ? -48.303 46.183 -29.237 1.00 46.64 108 GLY B C 1
ATOM 3170 O O . GLY B 1 17 ? -48.606 47.135 -29.947 1.00 45.86 108 GLY B O 1
ATOM 3174 N N . TYR B 1 18 ? -48.146 44.919 -29.750 1.00 40.71 109 TYR B N 1
ATOM 3175 C CA . TYR B 1 18 ? -48.273 44.656 -31.187 1.00 40.01 109 TYR B CA 1
ATOM 3176 C C . TYR B 1 18 ? -49.587 45.262 -31.728 1.00 45.97 109 TYR B C 1
ATOM 3177 O O . TYR B 1 18 ? -50.649 45.012 -31.153 1.00 44.40 109 TYR B O 1
ATOM 3195 N N . SER B 1 19 ? -49.505 46.079 -32.800 1.00 44.65 110 SER B N 1
ATOM 3196 C CA . SER B 1 19 ? -50.668 46.775 -33.356 1.00 45.65 110 SER B CA 1
ATOM 3197 C C . SER B 1 19 ? -51.556 45.861 -34.186 1.00 49.37 110 SER B C 1
ATOM 3198 O O . SER B 1 19 ? -52.695 46.222 -34.457 1.00 47.99 110 SER B O 1
ATOM 3206 N N . GLY B 1 20 ? -51.015 44.731 -34.645 1.00 44.60 111 GLY B N 1
ATOM 3207 C CA . GLY B 1 20 ? -51.756 43.825 -35.501 1.00 44.67 111 GLY B CA 1
ATOM 3208 C C . GLY B 1 20 ? -51.287 43.911 -36.934 1.00 49.19 111 GLY B C 1
ATOM 3209 O O . GLY B 1 20 ? -51.625 43.043 -37.737 1.00 49.32 111 GLY B O 1
ATOM 3213 N N . THR B 1 21 ? -50.467 44.924 -37.252 1.00 45.09 112 THR B N 1
ATOM 3214 C CA . THR B 1 21 ? -49.887 45.128 -38.577 1.00 46.59 112 THR B CA 1
ATOM 3215 C C . THR B 1 21 ? -48.371 45.274 -38.436 1.00 48.91 112 THR B C 1
ATOM 3216 O O . THR B 1 21 ? -47.899 46.078 -37.612 1.00 45.85 112 THR B O 1
ATOM 3227 N N . ASP B 1 22 ? -47.613 44.534 -39.247 1.00 45.71 113 ASP B N 1
ATOM 3228 C CA . ASP B 1 22 ? -46.155 44.625 -39.173 1.00 46.28 113 ASP B CA 1
ATOM 3229 C C . ASP B 1 22 ? -45.654 45.991 -39.583 1.00 52.09 113 ASP B C 1
ATOM 3230 O O . ASP B 1 22 ? -46.262 46.627 -40.433 1.00 51.78 113 ASP B O 1
ATOM 3239 N N . GLU B 1 23 ? -44.512 46.415 -39.002 1.00 49.90 114 GLU B N 1
ATOM 3240 C CA . GLU B 1 23 ? -43.825 47.668 -39.346 1.00 50.28 114 GLU B CA 1
ATOM 3241 C C . GLU B 1 23 ? -42.706 47.308 -40.340 1.00 59.99 114 GLU B C 1
ATOM 3242 O O . GLU B 1 23 ? -41.745 46.647 -39.941 1.00 61.39 114 GLU B O 1
ATOM 3254 N N . ASP B 1 24 ? -42.792 47.730 -41.606 1.00 59.52 115 ASP B N 1
ATOM 3255 C CA . ASP B 1 24 ? -41.769 47.405 -42.634 1.00 60.23 115 ASP B CA 1
ATOM 3256 C C . ASP B 1 24 ? -41.490 45.865 -42.647 1.00 59.89 115 ASP B C 1
ATOM 3257 O O . ASP B 1 24 ? -42.463 45.130 -42.558 1.00 58.70 115 ASP B O 1
ATOM 3266 N N . ASP B 1 25 ? -40.215 45.358 -42.662 1.00 53.67 116 ASP B N 1
ATOM 3267 C CA . ASP B 1 25 ? -39.984 43.905 -42.713 1.00 52.08 116 ASP B CA 1
ATOM 3268 C C . ASP B 1 25 ? -39.865 43.241 -41.304 1.00 51.70 116 ASP B C 1
ATOM 3269 O O . ASP B 1 25 ? -39.542 42.073 -41.232 1.00 52.89 116 ASP B O 1
ATOM 3278 N N . TYR B 1 26 ? -40.199 43.951 -40.212 1.00 45.47 117 TYR B N 1
ATOM 3279 C CA . TYR B 1 26 ? -40.187 43.438 -38.827 1.00 42.30 117 TYR B CA 1
ATOM 3280 C C . TYR B 1 26 ? -41.585 43.674 -38.242 1.00 45.72 117 TYR B C 1
ATOM 3281 O O . TYR B 1 26 ? -42.426 44.322 -38.875 1.00 46.25 117 TYR B O 1
ATOM 3299 N N . SER B 1 27 ? -41.861 43.137 -37.075 1.00 40.04 118 SER B N 1
ATOM 3300 C CA . SER B 1 27 ? -43.206 43.243 -36.496 1.00 39.97 118 SER B CA 1
ATOM 3301 C C . SER B 1 27 ? -43.410 44.540 -35.751 1.00 46.40 118 SER B C 1
ATOM 3302 O O . SER B 1 27 ? -44.455 45.163 -35.914 1.00 46.50 118 SER B O 1
ATOM 3310 N N . CYS B 1 28 ? -42.444 44.952 -34.919 1.00 43.25 119 CYS B N 1
ATOM 3311 C CA . CYS B 1 28 ? -42.603 46.211 -34.190 1.00 42.90 119 CYS B CA 1
ATOM 3312 C C . CYS B 1 28 ? -41.237 46.688 -33.704 1.00 44.27 119 CYS B C 1
ATOM 3313 O O . CYS B 1 28 ? -40.223 46.146 -34.118 1.00 42.12 119 CYS B O 1
ATOM 3321 N N . SER B 1 29 ? -41.180 47.765 -32.961 1.00 41.00 120 SER B N 1
ATOM 3322 C CA . SER B 1 29 ? -39.890 48.327 -32.588 1.00 40.14 120 SER B CA 1
ATOM 3323 C C . SER B 1 29 ? -39.963 49.111 -31.284 1.00 42.98 120 SER B C 1
ATOM 3324 O O . SER B 1 29 ? -41.046 49.476 -30.845 1.00 40.72 120 SER B O 1
ATOM 3332 N N . VAL B 1 30 ? -38.792 49.349 -30.676 1.00 39.05 121 VAL B N 1
ATOM 3333 C CA . VAL B 1 30 ? -38.674 50.113 -29.439 1.00 39.61 121 VAL B CA 1
ATOM 3334 C C . VAL B 1 30 ? -37.513 51.081 -29.598 1.00 41.30 121 VAL B C 1
ATOM 3335 O O . VAL B 1 30 ? -36.574 50.830 -30.373 1.00 39.91 121 VAL B O 1
ATOM 3348 N N . TYR B 1 31 ? -37.604 52.207 -28.875 1.00 38.51 122 TYR B N 1
ATOM 3349 C CA . TYR B 1 31 ? -36.605 53.276 -28.906 1.00 38.70 122 TYR B CA 1
ATOM 3350 C C . TYR B 1 31 ? -36.032 53.590 -27.539 1.00 42.72 122 TYR B C 1
ATOM 3351 O O . TYR B 1 31 ? -35.211 54.490 -27.449 1.00 43.43 122 TYR B O 1
ATOM 3369 N N . THR B 1 32 ? -36.456 52.908 -26.468 1.00 38.71 123 THR B N 1
ATOM 3370 C CA . THR B 1 32 ? -35.876 53.228 -25.146 1.00 39.90 123 THR B CA 1
ATOM 3371 C C . THR B 1 32 ? -35.464 51.929 -24.471 1.00 40.91 123 THR B C 1
ATOM 3372 O O . THR B 1 32 ? -36.044 50.873 -24.762 1.00 38.87 123 THR B O 1
ATOM 3383 N N . GLN B 1 33 ? -34.542 52.037 -23.516 1.00 39.47 124 GLN B N 1
ATOM 3384 C CA . GLN B 1 33 ? -34.071 50.890 -22.733 1.00 41.04 124 GLN B CA 1
ATOM 3385 C C . GLN B 1 33 ? -35.261 50.297 -21.958 1.00 43.59 124 GLN B C 1
ATOM 3386 O O . GLN B 1 33 ? -35.412 49.093 -21.954 1.00 41.15 124 GLN B O 1
ATOM 3400 N N . GLU B 1 34 ? -36.103 51.149 -21.315 1.00 43.18 125 GLU B N 1
ATOM 3401 C CA A GLU B 1 34 ? -37.233 50.633 -20.541 0.54 43.67 125 GLU B CA 1
ATOM 3402 C CA B GLU B 1 34 ? -37.276 50.688 -20.555 0.46 43.80 125 GLU B CA 1
ATOM 3403 C C . GLU B 1 34 ? -38.201 49.853 -21.453 1.00 45.37 125 GLU B C 1
ATOM 3404 O O . GLU B 1 34 ? -38.648 48.788 -21.057 1.00 44.01 125 GLU B O 1
ATOM 3427 N N . ASP B 1 35 ? -38.493 50.340 -22.667 1.00 41.00 126 ASP B N 1
ATOM 3428 C CA . ASP B 1 35 ? -39.395 49.591 -23.563 1.00 38.89 126 ASP B CA 1
ATOM 3429 C C . ASP B 1 35 ? -38.742 48.312 -24.047 1.00 42.16 126 ASP B C 1
ATOM 3430 O O . ASP B 1 35 ? -39.448 47.323 -24.167 1.00 40.02 126 ASP B O 1
ATOM 3439 N N . ALA B 1 36 ? -37.419 48.299 -24.290 1.00 39.36 127 ALA B N 1
ATOM 3440 C CA . ALA B 1 36 ? -36.722 47.053 -24.661 1.00 39.26 127 ALA B CA 1
ATOM 3441 C C . ALA B 1 36 ? -36.861 46.025 -23.522 1.00 43.23 127 ALA B C 1
ATOM 3442 O O . ALA B 1 36 ? -37.234 44.884 -23.757 1.00 41.38 127 ALA B O 1
ATOM 3449 N N . TYR B 1 37 ? -36.571 46.440 -22.284 1.00 40.62 128 TYR B N 1
ATOM 3450 C CA . TYR B 1 37 ? -36.725 45.550 -21.136 1.00 41.67 128 TYR B CA 1
ATOM 3451 C C . TYR B 1 37 ? -38.154 45.020 -21.034 1.00 44.74 128 TYR B C 1
ATOM 3452 O O . TYR B 1 37 ? -38.352 43.811 -20.907 1.00 42.74 128 TYR B O 1
ATOM 3470 N N . GLU B 1 38 ? -39.131 45.928 -21.046 1.00 40.80 129 GLU B N 1
ATOM 3471 C CA . GLU B 1 38 ? -40.534 45.530 -20.912 1.00 40.47 129 GLU B CA 1
ATOM 3472 C C . GLU B 1 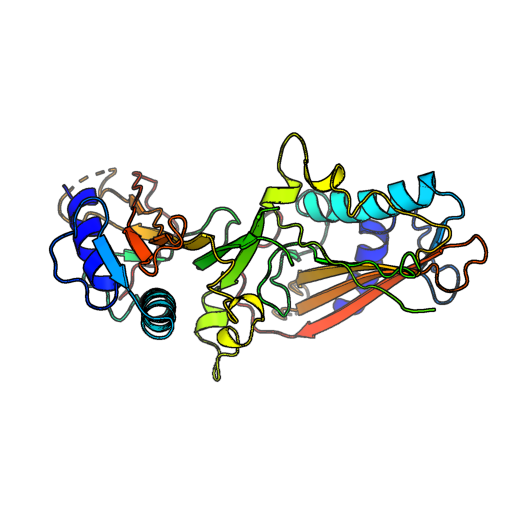38 ? -40.978 44.553 -22.010 1.00 43.46 129 GLU B C 1
ATOM 3473 O O . GLU B 1 38 ? -41.749 43.631 -21.708 1.00 39.70 129 GLU B O 1
ATOM 3485 N N . SER B 1 39 ? -40.514 44.754 -23.281 1.00 38.94 130 SER B N 1
ATOM 3486 C CA . SER B 1 39 ? -40.871 43.842 -24.375 1.00 37.48 130 SER B CA 1
ATOM 3487 C C . SER B 1 39 ? -40.234 42.460 -24.131 1.00 40.87 130 SER B C 1
ATOM 3488 O O . SER B 1 39 ? -40.870 41.432 -24.386 1.00 37.99 130 SER B O 1
ATOM 3496 N N . ILE B 1 40 ? -38.980 42.432 -23.673 1.00 38.21 131 ILE B N 1
ATOM 3497 C CA . ILE B 1 40 ? -38.296 41.146 -23.412 1.00 37.36 131 ILE B CA 1
ATOM 3498 C C . ILE B 1 40 ? -39.004 40.407 -22.273 1.00 41.28 131 ILE B C 1
ATOM 3499 O O . ILE B 1 40 ? -39.324 39.234 -22.424 1.00 40.26 131 ILE B O 1
ATOM 3515 N N . PHE B 1 41 ? -39.270 41.093 -21.162 1.00 38.93 132 PHE B N 1
ATOM 3516 C CA . PHE B 1 41 ? -39.908 40.452 -20.002 1.00 40.32 132 PHE B CA 1
ATOM 3517 C C . PHE B 1 41 ? -41.361 40.085 -20.304 1.00 43.68 132 PHE B C 1
ATOM 3518 O O . PHE B 1 41 ? -41.822 39.055 -19.826 1.00 41.41 132 PHE B O 1
ATOM 3535 N N . PHE B 1 42 ? -42.069 40.899 -21.118 1.00 40.21 133 PHE B N 1
ATOM 3536 C CA . PHE B 1 42 ? -43.445 40.567 -21.532 1.00 38.46 133 PHE B CA 1
ATOM 3537 C C . PHE B 1 42 ? -43.466 39.231 -22.266 1.00 40.44 133 PHE B C 1
ATOM 3538 O O . PHE B 1 42 ? -44.231 38.366 -21.895 1.00 40.50 133 PHE B O 1
ATOM 3555 N N . ALA B 1 43 ? -42.626 39.066 -23.301 1.00 38.09 134 ALA B N 1
ATOM 3556 C CA . ALA B 1 43 ? -42.550 37.812 -24.059 1.00 38.74 134 ALA B CA 1
ATOM 3557 C C . ALA B 1 43 ? -42.301 36.611 -23.114 1.00 41.41 134 ALA B C 1
ATOM 3558 O O . ALA B 1 43 ? -43.002 35.599 -23.206 1.00 38.20 134 ALA B O 1
ATOM 3565 N N . ILE B 1 44 ? -41.381 36.766 -22.139 1.00 38.07 135 ILE B N 1
ATOM 3566 C CA . ILE B 1 44 ? -41.070 35.689 -21.168 1.00 38.11 135 ILE B CA 1
ATOM 3567 C C . ILE B 1 44 ? -42.268 35.410 -20.258 1.00 42.83 135 ILE B C 1
ATOM 3568 O O . ILE B 1 44 ? -42.590 34.242 -20.012 1.00 43.09 135 ILE B O 1
ATOM 3584 N N . ASN B 1 45 ? -42.909 36.467 -19.742 1.00 39.49 136 ASN B N 1
ATOM 3585 C CA . ASN B 1 45 ? -44.038 36.279 -18.840 1.00 40.46 136 ASN B CA 1
ATOM 3586 C C . ASN B 1 45 ? -45.233 35.685 -19.563 1.00 44.13 136 ASN B C 1
ATOM 3587 O O . ASN B 1 45 ? -45.961 34.892 -18.964 1.00 43.29 136 ASN B O 1
ATOM 3598 N N . GLN B 1 46 ? -45.429 36.030 -20.852 1.00 39.53 137 GLN B N 1
ATOM 3599 C CA . GLN B 1 46 ? -46.531 35.460 -21.638 1.00 38.38 137 GLN B CA 1
ATOM 3600 C C . GLN B 1 46 ? -46.283 33.971 -21.817 1.00 42.30 137 GLN B C 1
ATOM 3601 O O . GLN B 1 46 ? -47.216 33.179 -21.718 1.00 42.20 137 GLN B O 1
ATOM 3615 N N . TYR B 1 47 ? -45.027 33.583 -22.067 1.00 38.35 138 TYR B N 1
ATOM 3616 C CA . TYR B 1 47 ? -44.654 32.170 -22.169 1.00 39.18 138 TYR B CA 1
ATOM 3617 C C . TYR B 1 47 ? -44.909 31.476 -20.837 1.00 44.51 138 TYR B C 1
ATOM 3618 O O . TYR B 1 47 ? -45.489 30.389 -20.796 1.00 44.01 138 TYR B O 1
ATOM 3636 N N . HIS B 1 48 ? -44.501 32.116 -19.737 1.00 42.11 139 HIS B N 1
ATOM 3637 C CA . HIS B 1 48 ? -44.700 31.550 -18.397 1.00 43.85 139 HIS B CA 1
ATOM 3638 C C . HIS B 1 48 ? -46.188 31.236 -18.085 1.00 46.98 139 HIS B C 1
ATOM 3639 O O . HIS B 1 48 ? -46.481 30.184 -17.540 1.00 45.59 139 HIS B O 1
ATOM 3653 N N A GLN B 1 49 ? -47.094 32.155 -18.420 0.47 43.84 140 GLN B N 1
ATOM 3654 N N B GLN B 1 49 ? -47.097 32.150 -18.428 0.53 43.60 140 GLN B N 1
ATOM 3655 C CA A GLN B 1 49 ? -48.532 32.034 -18.138 0.47 45.32 140 GLN B CA 1
ATOM 3656 C CA B GLN B 1 49 ? -48.534 32.022 -18.145 0.53 45.05 140 GLN B CA 1
ATOM 3657 C C A GLN B 1 49 ? -49.345 31.552 -19.358 0.47 48.65 140 GLN B C 1
ATOM 3658 C C B GLN B 1 49 ? -49.348 31.528 -19.353 0.53 48.46 140 GLN B C 1
ATOM 3659 O O A GLN B 1 49 ? -50.564 31.736 -19.369 0.47 48.14 140 GLN B O 1
ATOM 3660 O O B GLN B 1 49 ? -50.571 31.691 -19.354 0.53 47.91 140 GLN B O 1
ATOM 3687 N N . LEU B 1 50 ? -48.697 30.927 -20.364 1.00 45.25 141 LEU B N 1
ATOM 3688 C CA . LEU B 1 50 ? -49.350 30.549 -21.631 1.00 45.86 141 LEU B CA 1
ATOM 3689 C C . LEU B 1 50 ? -50.654 29.754 -21.498 1.00 49.25 141 LEU B C 1
ATOM 3690 O O . LEU B 1 50 ? -51.589 30.026 -22.257 1.00 48.20 141 LEU B O 1
ATOM 3707 N N . LYS B 1 51 ? -50.750 28.831 -20.517 1.00 46.70 142 LYS B N 1
ATOM 3708 C CA . LYS B 1 51 ? -51.968 28.024 -20.311 1.00 47.55 142 LYS B CA 1
ATOM 3709 C C . LYS B 1 51 ? -53.177 28.868 -20.006 1.00 50.85 142 LYS B C 1
ATOM 3710 O O . LYS B 1 51 ? -54.279 28.433 -20.324 1.00 52.01 142 LYS B O 1
ATOM 3729 N N . ASP B 1 52 ? -52.990 30.056 -19.374 1.00 45.70 143 ASP B N 1
ATOM 3730 C CA . ASP B 1 52 ? -54.086 30.966 -19.023 1.00 44.84 143 ASP B CA 1
ATOM 3731 C C . ASP B 1 52 ? -54.270 32.078 -20.036 1.00 46.59 143 ASP B C 1
ATOM 3732 O O . ASP B 1 52 ? -55.010 33.017 -19.757 1.00 45.85 143 ASP B O 1
ATOM 3741 N N . ILE B 1 53 ? -53.581 32.010 -21.188 1.00 42.38 144 ILE B N 1
ATOM 3742 C CA . ILE B 1 53 ? -53.645 33.071 -22.186 1.00 41.16 144 ILE B CA 1
ATOM 3743 C C . ILE B 1 53 ? -54.106 32.544 -23.522 1.00 45.60 144 ILE B C 1
ATOM 3744 O O . ILE B 1 53 ? -55.037 33.091 -24.106 1.00 44.83 144 ILE B O 1
ATOM 3760 N N . THR B 1 54 ? -53.443 31.529 -24.036 1.00 43.41 145 THR B N 1
ATOM 3761 C CA . THR B 1 54 ? -53.774 31.020 -25.371 1.00 43.77 145 THR B CA 1
ATOM 3762 C C . THR B 1 54 ? -55.247 30.562 -25.521 1.00 45.93 145 THR B C 1
ATOM 3763 O O . THR B 1 54 ? -55.837 29.955 -24.628 1.00 43.98 145 THR B O 1
ATOM 3774 N N . LEU B 1 55 ? -55.822 30.907 -26.681 1.00 44.12 146 LEU B N 1
ATOM 3775 C CA . LEU B 1 55 ? -57.148 30.482 -27.098 1.00 44.80 146 LEU B CA 1
ATOM 3776 C C . LEU B 1 55 ? -57.047 29.210 -27.936 1.00 50.95 146 LEU B C 1
ATOM 3777 O O . LEU B 1 55 ? -58.090 28.637 -28.304 1.00 48.79 146 LEU B O 1
ATOM 3793 N N . GLY B 1 56 ? -55.806 28.851 -28.313 1.00 50.35 147 GLY B N 1
ATOM 3794 C CA . GLY B 1 56 ? -55.514 27.699 -29.148 1.00 53.06 147 GLY B CA 1
ATOM 3795 C C . GLY B 1 56 ? -55.477 26.375 -28.403 1.00 61.36 147 GLY B C 1
ATOM 3796 O O . GLY B 1 56 ? -55.708 26.315 -27.190 1.00 61.43 147 GLY B O 1
ATOM 3800 N N A THR B 1 57 ? -55.196 25.314 -29.166 0.99 59.20 148 THR B N 1
ATOM 3801 N N B THR B 1 57 ? -55.186 25.295 -29.120 0.01 59.87 148 THR B N 1
ATOM 3802 C CA A THR B 1 57 ? -55.088 23.936 -28.680 0.99 61.18 148 THR B CA 1
ATOM 3803 C CA B THR B 1 57 ? -55.099 23.945 -28.536 0.01 61.54 148 THR B CA 1
ATOM 3804 C C A THR B 1 57 ? -53.596 23.671 -28.678 0.99 64.96 148 THR B C 1
ATOM 3805 C C B THR B 1 57 ? -53.622 23.614 -28.590 0.01 65.80 148 THR B C 1
ATOM 3806 O O A THR B 1 57 ? -53.101 22.985 -29.564 0.99 65.72 148 THR B O 1
ATOM 3807 O O B THR B 1 57 ? -53.175 22.784 -29.378 0.01 66.28 148 THR B O 1
ATOM 3828 N N . LEU B 1 58 ? -52.870 24.342 -27.756 1.00 61.76 149 LEU B N 1
ATOM 3829 C CA . LEU B 1 58 ? -51.411 24.302 -27.646 1.00 61.97 149 LEU B CA 1
ATOM 3830 C C . LEU B 1 58 ? -50.906 23.728 -26.347 1.00 66.04 149 LEU B C 1
ATOM 3831 O O . LEU B 1 58 ? -51.632 23.670 -25.366 1.00 68.03 149 LEU B O 1
ATOM 3848 N N . GLY B 1 59 ? -49.620 23.431 -26.338 1.00 59.67 150 GLY B N 1
ATOM 3849 C CA . GLY B 1 59 ? -48.888 22.977 -25.167 1.00 59.30 150 GLY B CA 1
ATOM 3850 C C . GLY B 1 59 ? -47.442 23.412 -25.287 1.00 59.44 150 GLY B C 1
ATOM 3851 O O . GLY B 1 59 ? -47.030 23.880 -26.348 1.00 57.15 150 GLY B O 1
ATOM 3855 N N . TYR B 1 60 ? -46.661 23.257 -24.218 1.00 56.40 151 TYR B N 1
ATOM 3856 C CA . TYR B 1 60 ? -45.220 23.519 -24.267 1.00 55.26 151 TYR B CA 1
ATOM 3857 C C . TYR B 1 60 ? -44.531 22.408 -25.038 1.00 62.14 151 TYR B C 1
ATOM 3858 O O . TYR B 1 60 ? -45.003 21.263 -25.030 1.00 62.05 151 TYR B O 1
ATOM 3876 N N . GLY B 1 61 ? -43.404 22.744 -25.650 1.00 60.49 152 GLY B N 1
ATOM 3877 C CA . GLY B 1 61 ? -42.605 21.804 -26.421 1.00 61.67 152 GLY B CA 1
ATOM 3878 C C . GLY B 1 61 ? -41.150 21.770 -26.012 1.00 68.24 152 GLY B C 1
ATOM 3879 O O . GLY B 1 61 ? -40.600 22.748 -25.496 1.00 64.64 152 GLY B O 1
ATOM 3883 N N . GLU B 1 62 ? -40.527 20.613 -26.265 1.00 70.28 153 GLU B N 1
ATOM 3884 C CA . GLU B 1 62 ? -39.114 20.303 -26.018 1.00 72.13 153 GLU B CA 1
ATOM 3885 C C . GLU B 1 62 ? -38.206 21.160 -26.937 1.00 75.58 153 GLU B C 1
ATOM 3886 O O . GLU B 1 62 ? -38.536 21.311 -28.109 1.00 75.66 153 GLU B O 1
ATOM 3898 N N . ASN B 1 63 ? -37.087 21.725 -26.410 1.00 71.78 154 ASN B N 1
ATOM 3899 C CA . ASN B 1 63 ? -36.152 22.553 -27.199 1.00 71.85 154 ASN B CA 1
ATOM 3900 C C . ASN B 1 63 ? -34.931 21.718 -27.691 1.00 80.10 154 ASN B C 1
ATOM 3901 O O . ASN B 1 63 ? -34.941 20.494 -27.562 1.00 80.85 154 ASN B O 1
ATOM 3912 N N . GLU B 1 64 ? -33.913 22.378 -28.297 1.00 79.18 155 GLU B N 1
ATOM 3913 C CA . GLU B 1 64 ? -32.693 21.713 -28.817 1.00 81.67 155 GLU B CA 1
ATOM 3914 C C . GLU B 1 64 ? -31.918 20.901 -27.748 1.00 87.69 155 GLU B C 1
ATOM 3915 O O . GLU B 1 64 ? -31.318 19.882 -28.093 1.00 88.91 155 GLU B O 1
ATOM 3927 N N . ASP B 1 65 ? -31.946 21.334 -26.465 1.00 83.87 156 ASP B N 1
ATOM 3928 C CA . ASP B 1 65 ? -31.270 20.626 -25.370 1.00 85.34 156 ASP B CA 1
ATOM 3929 C C . ASP B 1 65 ? -32.221 19.626 -24.678 1.00 89.08 156 ASP B C 1
ATOM 3930 O O . ASP B 1 65 ? -31.897 19.124 -23.604 1.00 89.26 156 ASP B O 1
ATOM 3939 N N . ASN B 1 66 ? -33.365 19.295 -25.320 1.00 85.09 157 ASN B N 1
ATOM 3940 C CA . ASN B 1 66 ? -34.365 18.344 -24.838 1.00 85.39 157 ASN B CA 1
ATOM 3941 C C . ASN B 1 66 ? -35.139 18.863 -23.595 1.00 85.98 157 ASN B C 1
ATOM 3942 O O . ASN B 1 66 ? -35.828 18.073 -22.952 1.00 87.45 157 ASN B O 1
ATOM 3953 N N . ARG B 1 67 ? -35.104 20.186 -23.318 1.00 78.38 158 ARG B N 1
ATOM 3954 C CA . ARG B 1 67 ? -35.749 20.781 -22.140 1.00 77.02 158 ARG B CA 1
ATOM 3955 C C . ARG B 1 67 ? -36.989 21.584 -22.508 1.00 76.51 158 ARG B C 1
ATOM 3956 O O . ARG B 1 67 ? -37.001 22.241 -23.549 1.00 73.99 158 ARG B O 1
ATOM 3977 N N . ILE B 1 68 ? -37.983 21.600 -21.600 1.00 72.20 159 ILE B N 1
ATOM 3978 C CA . ILE B 1 68 ? -39.209 22.385 -21.741 1.00 70.29 159 ILE B CA 1
ATOM 3979 C C . ILE B 1 68 ? -38.926 23.739 -21.085 1.00 70.53 159 ILE B C 1
ATOM 3980 O O . ILE B 1 68 ? -38.937 23.869 -19.854 1.00 69.93 159 ILE B O 1
ATOM 3996 N N . GLY B 1 69 ? -38.641 24.727 -21.917 1.00 62.12 160 GLY B N 1
ATOM 3997 C CA . GLY B 1 69 ? -38.311 26.041 -21.418 1.00 58.74 160 GLY B CA 1
ATOM 3998 C C . GLY B 1 69 ? -37.980 26.994 -22.533 1.00 59.73 160 GLY B C 1
ATOM 3999 O O . GLY B 1 69 ? -38.114 26.689 -23.723 1.00 57.80 160 GLY B O 1
ATOM 4003 N N . LEU B 1 70 ? -37.467 28.122 -22.137 1.00 54.79 161 LEU B N 1
ATOM 4004 C CA . LEU B 1 70 ? -37.186 29.202 -23.042 1.00 53.62 161 LEU B CA 1
ATOM 4005 C C . LEU B 1 70 ? -35.706 29.537 -22.957 1.00 55.02 161 LEU B C 1
ATOM 4006 O O . LEU B 1 70 ? -35.103 29.450 -21.878 1.00 53.57 161 LEU B O 1
ATOM 4022 N N . LYS B 1 71 ? -35.109 29.853 -24.113 1.00 49.84 162 LYS B N 1
ATOM 4023 C CA . LYS B 1 71 ? -33.715 30.235 -24.187 1.00 51.14 162 LYS B CA 1
ATOM 4024 C C . LYS B 1 71 ? -33.615 31.716 -24.505 1.00 53.32 162 LYS B C 1
ATOM 4025 O O . LYS B 1 71 ? -34.327 32.211 -25.376 1.00 51.76 162 LYS B O 1
ATOM 4044 N N . VAL B 1 72 ? -32.767 32.440 -23.785 1.00 49.42 163 VAL B N 1
ATOM 4045 C CA . VAL B 1 72 ? -32.539 33.862 -24.072 1.00 46.29 163 VAL B CA 1
ATOM 4046 C C . VAL B 1 72 ? -31.081 34.014 -24.406 1.00 48.51 163 VAL B C 1
ATOM 4047 O O . VAL B 1 72 ? -30.238 33.736 -23.538 1.00 47.14 163 VAL B O 1
ATOM 4060 N N . CYS B 1 73 ? -30.778 34.429 -25.654 1.00 43.98 164 CYS B N 1
ATOM 4061 C CA . CYS B 1 73 ? -29.408 34.614 -26.102 1.00 46.56 164 CYS B CA 1
ATOM 4062 C C . CYS B 1 73 ? -29.181 36.057 -26.445 1.00 51.17 164 CYS B C 1
ATOM 4063 O O . CYS B 1 73 ? -30.085 36.733 -26.944 1.00 48.51 164 CYS B O 1
ATOM 4070 N N . LYS B 1 74 ? -27.947 36.525 -26.228 1.00 48.83 165 LYS B N 1
ATOM 4071 C CA . LYS B 1 74 ? -27.589 37.874 -26.611 1.00 48.00 165 LYS B CA 1
ATOM 4072 C C . LYS B 1 74 ? -26.212 37.872 -27.250 1.00 52.97 165 LYS B C 1
ATOM 4073 O O . LYS B 1 74 ? -25.351 37.047 -26.899 1.00 51.01 165 LYS B O 1
ATOM 4092 N N . GLN B 1 75 ? -26.033 38.775 -28.229 1.00 50.31 166 GLN B N 1
ATOM 4093 C CA . GLN B 1 75 ? -24.757 39.016 -28.901 1.00 51.53 166 GLN B CA 1
ATOM 4094 C C . GLN B 1 75 ? -24.319 40.385 -28.494 1.00 55.11 166 GLN B C 1
ATOM 4095 O O . GLN B 1 75 ? -25.102 41.335 -28.631 1.00 51.22 166 GLN B O 1
ATOM 4109 N N . HIS B 1 76 ? -23.098 40.509 -27.992 1.00 54.14 167 HIS B N 1
ATOM 4110 C CA . HIS B 1 76 ? -22.581 41.785 -27.528 1.00 56.36 167 HIS B CA 1
ATOM 4111 C C . HIS B 1 76 ? -21.051 41.814 -27.652 1.00 63.58 167 HIS B C 1
ATOM 4112 O O . HIS B 1 76 ? -20.401 40.772 -27.552 1.00 62.66 167 HIS B O 1
ATOM 4126 N N . TYR B 1 77 ? -20.488 42.998 -27.942 1.00 62.99 168 TYR B N 1
ATOM 4127 C CA . TYR B 1 77 ? -19.032 43.145 -28.055 1.00 65.06 168 TYR B CA 1
ATOM 4128 C C . TYR B 1 77 ? -18.424 42.925 -26.677 1.00 73.96 168 TYR B C 1
ATOM 4129 O O . TYR B 1 77 ? -18.951 43.474 -25.714 1.00 72.42 168 TYR B O 1
ATOM 4147 N N . LYS B 1 78 ? -17.371 42.103 -26.547 1.00 75.43 169 LYS B N 1
ATOM 4148 C CA . LYS B 1 78 ? -16.741 41.901 -25.233 1.00 78.05 169 LYS B CA 1
ATOM 4149 C C . LYS B 1 78 ? -16.045 43.191 -24.757 1.00 84.72 169 LYS B C 1
ATOM 4150 O O . LYS B 1 78 ? -15.620 44.009 -25.581 1.00 83.63 169 LYS B O 1
ATOM 4169 N N . LYS B 1 79 ? -15.931 43.360 -23.425 1.00 83.93 170 LYS B N 1
ATOM 4170 C CA . LYS B 1 79 ? -15.237 44.506 -22.821 1.00 114.70 170 LYS B CA 1
ATOM 4171 C C . LYS B 1 79 ? -13.733 44.461 -23.117 1.00 127.90 170 LYS B C 1
ATOM 4172 O O . LYS B 1 79 ? -13.211 43.424 -23.524 1.00 88.10 170 LYS B O 1
ATOM 4191 N N . ASP B 1 94 ? -14.908 41.892 -31.359 1.00 82.91 185 ASP B N 1
ATOM 4192 C CA . ASP B 1 94 ? -14.965 40.615 -30.647 1.00 82.10 185 ASP B CA 1
ATOM 4193 C C . ASP B 1 94 ? -16.388 40.376 -30.072 1.00 79.43 185 ASP B C 1
ATOM 4194 O O . ASP B 1 94 ? -16.663 40.694 -28.911 1.00 77.74 185 ASP B O 1
ATOM 4202 N N . VAL B 1 95 ? -17.257 39.748 -30.882 1.00 71.69 186 VAL B N 1
ATOM 4203 C CA . VAL B 1 95 ? -18.649 39.471 -30.507 1.00 67.73 186 VAL B CA 1
ATOM 4204 C C . VAL B 1 95 ? -18.736 38.187 -29.662 1.00 69.54 186 VAL B C 1
ATOM 4205 O O . VAL B 1 95 ? -18.349 37.115 -30.132 1.00 70.73 186 VAL B O 1
ATOM 4218 N N . GLU B 1 96 ? -19.274 38.295 -28.434 1.00 61.81 187 GLU B N 1
ATOM 4219 C CA . GLU B 1 96 ? -19.552 37.134 -27.588 1.00 60.66 187 GLU B CA 1
ATOM 4220 C C . GLU B 1 96 ? -21.028 36.787 -27.731 1.00 59.65 187 GLU B C 1
ATOM 4221 O O . GLU B 1 96 ? -21.865 37.692 -27.802 1.00 56.65 187 GLU B O 1
ATOM 4233 N N . LEU B 1 97 ? -21.341 35.495 -27.727 1.00 54.63 188 LEU B N 1
ATOM 4234 C CA . LEU B 1 97 ? -22.703 34.969 -27.671 1.00 52.68 188 LEU B CA 1
ATOM 4235 C C . LEU B 1 97 ? -22.884 34.462 -26.243 1.00 57.03 188 LEU B C 1
ATOM 4236 O O . LEU B 1 97 ? -22.051 33.682 -25.789 1.00 58.48 188 LEU B O 1
ATOM 4252 N N . ASP B 1 98 ? -23.893 34.950 -25.513 1.00 51.47 189 ASP B N 1
ATOM 4253 C CA . ASP B 1 98 ? -24.160 34.551 -24.130 1.00 51.49 189 ASP B CA 1
ATOM 4254 C C . ASP B 1 98 ? -25.609 34.084 -24.075 1.00 53.74 189 ASP B C 1
ATOM 4255 O O . ASP B 1 98 ? -26.449 34.769 -24.638 1.00 52.11 189 ASP B O 1
ATOM 4264 N N . CYS B 1 99 ? -25.906 32.899 -23.502 1.00 51.06 190 CYS B N 1
ATOM 4265 C CA . CYS B 1 99 ? -27.291 32.402 -23.433 1.00 51.46 190 CYS B CA 1
ATOM 4266 C C . CYS B 1 99 ? -27.648 32.008 -22.013 1.00 54.78 190 CYS B C 1
ATOM 4267 O O . CYS B 1 99 ? -26.786 31.639 -21.233 1.00 54.38 190 CYS B O 1
ATOM 4274 N N . VAL B 1 100 ? -28.931 32.053 -21.691 1.00 49.28 191 VAL B N 1
ATOM 4275 C CA . VAL B 1 100 ? -29.454 31.517 -20.433 1.00 49.16 191 VAL B CA 1
ATOM 4276 C C . VAL B 1 100 ? -30.629 30.644 -20.803 1.00 50.59 191 VAL B C 1
ATOM 4277 O O . VAL B 1 100 ? -31.262 30.856 -21.844 1.00 48.96 191 VAL B O 1
ATOM 4290 N N . GLN B 1 101 ? -30.959 29.716 -19.942 1.00 48.07 192 GLN B N 1
ATOM 4291 C CA . GLN B 1 101 ? -32.116 28.842 -20.137 1.00 49.21 192 GLN B CA 1
ATOM 4292 C C . GLN B 1 101 ? -33.054 29.076 -18.975 1.00 52.93 192 GLN B C 1
ATOM 4293 O O . GLN B 1 101 ? -32.619 29.024 -17.831 1.00 53.09 192 GLN B O 1
ATOM 4307 N N . LEU B 1 102 ? -34.325 29.357 -19.255 1.00 49.33 193 LEU B N 1
ATOM 4308 C CA . LEU B 1 102 ? -35.316 29.552 -18.209 1.00 50.17 193 LEU B CA 1
ATOM 4309 C C . LEU B 1 102 ? -36.375 28.473 -18.363 1.00 52.17 193 LEU B C 1
ATOM 4310 O O . LEU B 1 102 ? -37.154 28.523 -19.315 1.00 49.77 193 LEU B O 1
ATOM 4326 N N . ASP B 1 103 ? -36.388 27.495 -17.457 1.00 51.20 194 ASP B N 1
ATOM 4327 C CA . ASP B 1 103 ? -37.386 26.417 -17.488 1.00 52.19 194 ASP B CA 1
ATOM 4328 C C . ASP B 1 103 ? -38.627 26.858 -16.692 1.00 57.61 194 ASP B C 1
ATOM 4329 O O . ASP B 1 103 ? -38.617 27.919 -16.070 1.00 55.14 194 ASP B O 1
ATOM 4338 N N . LEU B 1 104 ? -39.688 26.049 -16.711 1.00 58.43 195 LEU B N 1
ATOM 4339 C CA . LEU B 1 104 ? -40.968 26.390 -16.054 1.00 58.44 195 LEU B CA 1
ATOM 4340 C C . LEU B 1 104 ? -40.811 26.569 -14.531 1.00 61.71 195 LEU B C 1
ATOM 4341 O O . LEU B 1 104 ? -41.491 27.413 -13.956 1.00 60.16 195 LEU B O 1
ATOM 4357 N N . GLN B 1 105 ? -39.891 25.807 -13.904 1.00 58.27 196 GLN B N 1
ATOM 4358 C CA . GLN B 1 105 ? -39.571 25.896 -12.478 1.00 60.85 196 GLN B CA 1
ATOM 4359 C C . GLN B 1 105 ? -38.968 27.271 -12.173 1.00 64.62 196 GLN B C 1
ATOM 4360 O O . GLN B 1 105 ? -39.391 27.930 -11.221 1.00 65.76 196 GLN B O 1
ATOM 4374 N N . ASP B 1 106 ? -38.019 27.725 -13.011 1.00 58.77 197 ASP B N 1
ATOM 4375 C CA . ASP B 1 106 ? -37.400 29.046 -12.848 1.00 56.92 197 ASP B CA 1
ATOM 4376 C C . ASP B 1 106 ? -38.452 30.157 -12.896 1.00 58.73 197 ASP B C 1
ATOM 4377 O O . ASP B 1 106 ? -38.470 31.041 -12.035 1.00 59.26 197 ASP B O 1
ATOM 4386 N N . LEU B 1 107 ? -39.334 30.086 -13.893 1.00 51.90 198 LEU B N 1
ATOM 4387 C CA . LEU B 1 107 ? -40.343 31.120 -14.136 1.00 50.19 198 LEU B CA 1
ATOM 4388 C C . LEU B 1 107 ? -41.465 31.100 -13.087 1.00 57.68 198 LEU B C 1
ATOM 4389 O O . LEU B 1 107 ? -42.027 32.161 -12.807 1.00 56.47 198 LEU B O 1
ATOM 4405 N N . SER B 1 108 ? -41.745 29.935 -12.470 1.00 58.49 199 SER B N 1
ATOM 4406 C CA . SER B 1 108 ? -42.786 29.785 -11.449 1.00 61.86 199 SER B CA 1
ATOM 4407 C C . SER B 1 108 ? -42.274 29.993 -10.024 1.00 72.68 199 SER B C 1
ATOM 4408 O O . SER B 1 108 ? -43.093 29.975 -9.111 1.00 73.71 199 SER B O 1
ATOM 4416 N N . LYS B 1 109 ? -40.947 30.130 -9.805 1.00 72.21 200 LYS B N 1
ATOM 4417 C CA . LYS B 1 109 ? -40.402 30.273 -8.448 1.00 74.61 200 LYS B CA 1
ATOM 4418 C C . LYS B 1 109 ? -40.967 31.534 -7.763 1.00 80.44 200 LYS B C 1
ATOM 4419 O O . LYS B 1 109 ? -41.096 32.571 -8.411 1.00 77.35 200 LYS B O 1
ATOM 4438 N N . LYS B 1 110 ? -41.372 31.406 -6.479 1.00 81.53 201 LYS B N 1
ATOM 4439 C CA . LYS B 1 110 ? -41.956 32.495 -5.682 1.00 83.05 201 LYS B CA 1
ATOM 4440 C C . LYS B 1 110 ? -41.049 32.811 -4.472 1.00 91.59 201 LYS B C 1
ATOM 4441 O O . LYS B 1 110 ? -41.017 32.011 -3.535 1.00 94.26 201 LYS B O 1
ATOM 4460 N N . PRO B 1 111 ? -40.309 33.94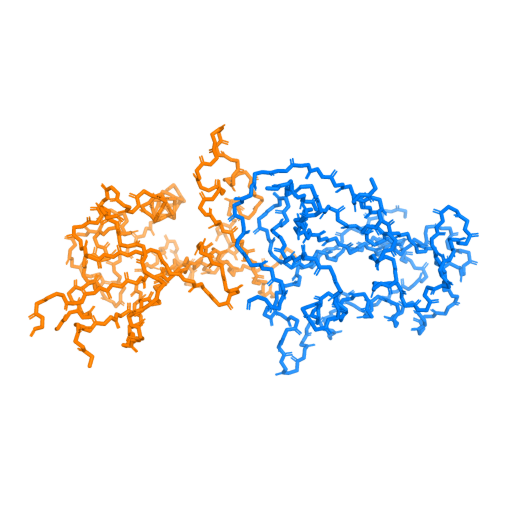7 -4.440 1.00 88.74 202 PRO B N 1
ATOM 4461 C CA . PRO B 1 111 ? -40.189 34.989 -5.476 1.00 85.88 202 PRO B CA 1
ATOM 4462 C C . PRO B 1 111 ? -39.294 34.521 -6.627 1.00 87.03 202 PRO B C 1
ATOM 4463 O O . PRO B 1 111 ? -38.372 33.740 -6.386 1.00 87.22 202 PRO B O 1
ATOM 4474 N N . PRO B 1 112 ? -39.503 34.991 -7.876 1.00 79.97 203 PRO B N 1
ATOM 4475 C CA . PRO B 1 112 ? -38.602 34.576 -8.961 1.00 77.78 203 PRO B CA 1
ATOM 4476 C C . PRO B 1 112 ? -37.323 35.411 -8.893 1.00 80.58 203 PRO B C 1
ATOM 4477 O O . PRO B 1 112 ? -37.417 36.628 -8.704 1.00 82.95 203 PRO B O 1
ATOM 4488 N N A ASP B 1 113 ? -36.147 34.755 -9.011 0.25 75.24 204 ASP B N 1
ATOM 4489 N N B ASP B 1 113 ? -36.140 34.784 -9.022 0.75 74.49 204 ASP B N 1
ATOM 4490 C CA A ASP B 1 113 ? -34.824 35.391 -8.941 0.25 74.33 204 ASP B CA 1
ATOM 4491 C CA B ASP B 1 113 ? -34.865 35.516 -8.970 0.75 72.99 204 ASP B CA 1
ATOM 4492 C C A ASP B 1 113 ? -34.055 35.358 -10.283 0.25 72.81 204 ASP B C 1
ATOM 4493 C C B ASP B 1 113 ? -34.065 35.405 -10.293 0.75 71.49 204 ASP B C 1
ATOM 4494 O O A ASP B 1 113 ? -32.930 35.855 -10.329 0.25 72.48 204 ASP B O 1
ATOM 4495 O O B ASP B 1 113 ? -32.959 35.937 -10.356 0.75 70.22 204 ASP B O 1
ATOM 4512 N N . TRP B 1 114 ? -34.641 34.794 -11.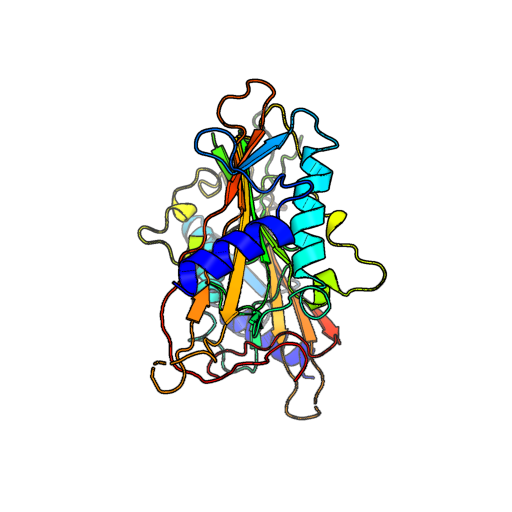364 1.00 65.24 205 TRP B N 1
ATOM 4513 C CA . TRP B 1 114 ? -33.971 34.714 -12.692 1.00 61.93 205 TRP B CA 1
ATOM 4514 C C . TRP B 1 114 ? -33.664 36.093 -13.299 1.00 69.00 205 TRP B C 1
ATOM 4515 O O . TRP B 1 114 ? -32.678 36.202 -14.026 1.00 69.61 205 TRP B O 1
ATOM 4537 N N . LYS B 1 115 ? -34.456 37.142 -12.983 1.00 67.50 206 LYS B N 1
ATOM 4538 C CA . LYS B 1 115 ? -34.148 38.495 -13.473 1.00 68.61 206 LYS B CA 1
ATOM 4539 C C . LYS B 1 115 ? -32.810 39.030 -12.920 1.00 76.88 206 LYS B C 1
ATOM 4540 O O . LYS B 1 115 ? -32.204 39.883 -13.565 1.00 76.22 206 LYS B O 1
ATOM 4559 N N . ASN B 1 116 ? -32.357 38.539 -11.737 1.00 76.55 207 ASN B N 1
ATOM 4560 C CA . ASN B 1 116 ? -31.114 38.987 -11.093 1.00 79.08 207 ASN B CA 1
ATOM 4561 C C . ASN B 1 116 ? -29.850 38.390 -11.744 1.00 83.46 207 ASN B C 1
ATOM 4562 O O . ASN B 1 116 ? -28.752 38.705 -11.278 1.00 85.76 207 ASN B O 1
ATOM 4573 N N . SER B 1 117 ? -29.973 37.537 -12.796 1.00 76.46 208 SER B N 1
ATOM 4574 C CA . SER B 1 117 ? -28.793 37.042 -13.505 1.00 75.34 208 SER B CA 1
ATOM 4575 C C . SER B 1 117 ? -28.093 38.239 -14.159 1.00 75.67 208 SER B C 1
ATOM 4576 O O . SER B 1 117 ? -28.768 39.159 -14.631 1.00 73.53 208 SER B O 1
ATOM 4584 N N . SER B 1 118 ? -26.747 38.247 -14.151 1.00 71.20 209 SER B N 1
ATOM 4585 C CA . SER B 1 118 ? -25.955 39.321 -14.767 1.00 69.05 209 SER B CA 1
ATOM 4586 C C . SER B 1 118 ? -26.311 39.436 -16.245 1.00 66.81 209 SER B C 1
ATOM 4587 O O . SER B 1 118 ? -26.185 40.512 -16.830 1.00 65.98 209 SER B O 1
ATOM 4595 N N . PHE B 1 119 ? -26.752 38.307 -16.846 1.00 58.29 210 PHE B N 1
ATOM 4596 C CA . PHE B 1 119 ? -27.220 38.248 -18.219 1.00 53.09 210 PHE B CA 1
ATOM 4597 C C . PHE B 1 119 ? -28.214 39.379 -18.503 1.00 54.23 210 PHE B C 1
ATOM 4598 O O . PHE B 1 119 ? -28.126 39.976 -19.569 1.00 50.68 210 PHE B O 1
ATOM 4615 N N . PHE B 1 120 ? -29.169 39.641 -17.570 1.00 51.91 211 PHE B N 1
ATOM 4616 C CA . PHE B 1 120 ? -30.240 40.616 -17.784 1.00 51.43 211 PHE B CA 1
ATOM 4617 C C . PHE B 1 120 ? -29.825 42.052 -17.463 1.00 59.54 211 PHE B C 1
ATOM 4618 O O . PHE B 1 120 ? -30.654 42.928 -17.636 1.00 60.68 211 PHE B O 1
ATOM 4635 N N . ARG B 1 121 ? -28.567 42.322 -17.077 1.00 59.26 212 ARG B N 1
ATOM 4636 C CA . ARG B 1 121 ? -28.082 43.700 -16.921 1.00 60.76 212 ARG B CA 1
ATOM 4637 C C . ARG B 1 121 ? -27.542 44.032 -18.291 1.00 62.67 212 ARG B C 1
ATOM 4638 O O . ARG B 1 121 ? -26.387 43.728 -18.574 1.00 65.72 212 ARG B O 1
ATOM 4659 N N . LEU B 1 122 ? -28.419 44.484 -19.201 1.00 54.53 213 LEU B N 1
ATOM 4660 C CA . LEU B 1 122 ? -28.040 44.708 -20.600 1.00 52.47 213 LEU B CA 1
ATOM 4661 C C . LEU B 1 122 ? -27.229 45.998 -20.744 1.00 58.47 213 LEU B C 1
ATOM 4662 O O . LEU B 1 122 ? -27.488 46.975 -20.046 1.00 60.46 213 LEU B O 1
ATOM 4678 N N . GLU B 1 123 ? -26.226 45.977 -21.621 1.00 54.13 214 GLU B N 1
ATOM 4679 C CA . GLU B 1 123 ? -25.367 47.129 -21.891 1.00 54.88 214 GLU B CA 1
ATOM 4680 C C . GLU B 1 123 ? -25.592 47.460 -23.336 1.00 57.70 214 GLU B C 1
ATOM 4681 O O . GLU B 1 123 ? -24.935 46.910 -24.220 1.00 57.58 214 GLU B O 1
ATOM 4693 N N . PHE B 1 124 ? -26.600 48.328 -23.574 1.00 52.89 215 PHE B N 1
ATOM 4694 C CA . PHE B 1 124 ? -27.129 48.622 -24.904 1.00 50.79 215 PHE B CA 1
ATOM 4695 C C . PHE B 1 124 ? -26.094 49.224 -25.856 1.00 55.50 215 PHE B C 1
ATOM 4696 O O . PHE B 1 124 ? -26.161 48.943 -27.058 1.00 53.15 215 PHE B O 1
ATOM 4713 N N . TYR B 1 125 ? -25.121 49.997 -25.345 1.00 56.48 216 TYR B N 1
ATOM 4714 C CA . TYR B 1 125 ? -24.085 50.586 -26.214 1.00 59.53 216 TYR B CA 1
ATOM 4715 C C . TYR B 1 125 ? -23.261 49.507 -26.970 1.00 63.65 216 TYR B C 1
ATOM 4716 O O . TYR B 1 125 ? -22.790 49.789 -28.073 1.00 65.25 216 TYR B O 1
ATOM 4734 N N . ARG B 1 126 ? -23.101 48.298 -26.393 1.00 58.50 217 ARG B N 1
ATOM 4735 C CA . ARG B 1 126 ? -22.356 47.203 -27.024 1.00 58.25 217 ARG B CA 1
ATOM 4736 C C . ARG B 1 126 ? -23.253 45.974 -27.368 1.00 58.45 217 ARG B C 1
ATOM 4737 O O . ARG B 1 126 ? -22.750 45.009 -27.928 1.00 55.37 217 ARG B O 1
ATOM 4758 N N . LEU B 1 127 ? -24.576 46.046 -27.131 1.00 53.36 218 LEU B N 1
ATOM 4759 C CA . LEU B 1 127 ? -25.503 44.951 -27.466 1.00 51.78 218 LEU B CA 1
ATOM 4760 C C . LEU B 1 127 ? -25.864 44.963 -28.965 1.00 54.24 218 LEU B C 1
ATOM 4761 O O . LEU B 1 127 ? -26.361 45.961 -29.454 1.00 55.94 218 LEU B O 1
ATOM 4777 N N . LEU B 1 128 ? -25.662 43.85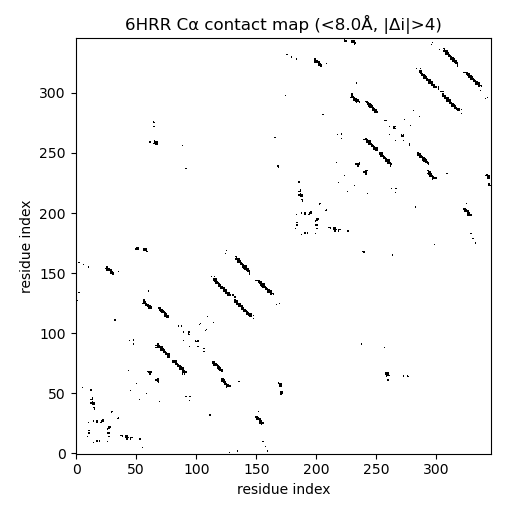2 -29.665 1.00 50.56 219 LEU B N 1
ATOM 4778 C CA . LEU B 1 128 ? -26.013 43.686 -31.087 1.00 48.93 219 LEU B CA 1
ATOM 4779 C C . LEU B 1 128 ? -27.443 43.176 -31.200 1.00 49.59 219 LEU B C 1
ATOM 4780 O O . LEU B 1 128 ? -28.209 43.665 -32.019 1.00 46.46 219 LEU B O 1
ATOM 4796 N N . GLN B 1 129 ? -27.766 42.106 -30.455 1.00 47.45 220 GLN B N 1
ATOM 4797 C CA . GLN B 1 129 ? -29.113 41.557 -30.485 1.00 47.52 220 GLN B CA 1
ATOM 4798 C C . GLN B 1 129 ? -29.405 40.663 -29.306 1.00 47.94 220 GLN B C 1
ATOM 4799 O O . GLN B 1 129 ? -28.497 40.229 -28.616 1.00 46.29 220 GLN B O 1
ATOM 4813 N N . VAL B 1 130 ? -30.707 40.452 -29.076 1.00 42.04 221 VAL B N 1
ATOM 4814 C CA . VAL B 1 130 ? -31.272 39.549 -28.082 1.00 41.61 221 VAL B CA 1
ATOM 4815 C C . VAL B 1 130 ? -32.213 38.644 -28.850 1.00 45.56 221 VAL B C 1
ATOM 4816 O O . VAL B 1 130 ? -32.982 39.120 -29.698 1.00 44.04 221 VAL B O 1
ATOM 4829 N N . GLU B 1 131 ? -32.180 37.365 -28.538 1.00 42.40 222 GLU B N 1
ATOM 4830 C CA . GLU B 1 131 ? -33.041 36.382 -29.164 1.00 43.49 222 GLU B CA 1
ATOM 4831 C C . GLU B 1 131 ? -33.724 35.533 -28.099 1.00 45.49 222 GLU B C 1
ATOM 4832 O O . GLU B 1 131 ? -33.061 35.024 -27.206 1.00 44.27 222 GLU B O 1
ATOM 4844 N N . ILE B 1 132 ? -35.046 35.413 -28.166 1.00 42.12 223 ILE B N 1
ATOM 4845 C CA . ILE B 1 132 ? -35.812 34.548 -27.270 1.00 42.42 223 ILE B CA 1
ATOM 4846 C C . ILE B 1 132 ? -36.293 33.414 -28.130 1.00 46.64 223 ILE B C 1
ATOM 4847 O O . ILE B 1 132 ? -36.904 33.675 -29.159 1.00 45.13 223 ILE B O 1
ATOM 4863 N N . SER B 1 133 ? -36.063 32.174 -27.726 1.00 44.22 224 SER B N 1
ATOM 4864 C CA . SER B 1 133 ? -36.510 31.047 -28.523 1.00 44.23 224 SER B CA 1
ATOM 4865 C C . SER B 1 133 ? -37.136 29.997 -27.632 1.00 47.78 224 SER B C 1
ATOM 4866 O O . SER B 1 133 ? -36.769 29.863 -26.472 1.00 47.36 224 SER B O 1
ATOM 4874 N N . PHE B 1 134 ? -38.123 29.305 -28.172 1.00 44.44 225 PHE B N 1
ATOM 4875 C CA . PHE B 1 134 ? -38.895 28.279 -27.473 1.00 44.80 225 PHE B CA 1
ATOM 4876 C C . PHE B 1 134 ? -39.737 27.522 -28.458 1.00 49.73 225 PHE B C 1
ATOM 4877 O O . PHE B 1 134 ? -40.024 28.023 -29.556 1.00 47.09 225 PHE B O 1
ATOM 4894 N N . HIS B 1 135 ? -40.148 26.325 -28.054 1.00 49.94 226 HIS B N 1
ATOM 4895 C CA . HIS B 1 135 ? -41.000 25.458 -28.857 1.00 51.83 226 HIS B CA 1
ATOM 4896 C C . HIS B 1 135 ? -42.369 25.346 -28.242 1.00 53.28 226 HIS B C 1
ATOM 4897 O O . HIS B 1 135 ? -42.493 25.246 -27.024 1.00 51.46 226 HIS B O 1
ATOM 4911 N N . LEU B 1 136 ? -43.394 25.303 -29.085 1.00 49.50 227 LEU B N 1
ATOM 4912 C CA . LEU B 1 136 ? -44.753 25.020 -28.669 1.00 49.49 227 LEU B CA 1
ATOM 4913 C C . LEU B 1 136 ? -45.258 23.857 -29.526 1.00 54.93 227 LEU B C 1
ATOM 4914 O O . LEU B 1 136 ? -44.752 23.632 -30.625 1.00 53.04 227 LEU B O 1
ATOM 4930 N N . LYS B 1 137 ? -46.236 23.120 -29.021 1.00 55.00 228 LYS B N 1
ATOM 4931 C CA . LYS B 1 137 ? -46.881 22.020 -29.749 1.00 59.06 228 LYS B CA 1
ATOM 4932 C C . LYS B 1 137 ? -48.348 22.379 -29.910 1.00 63.62 228 LYS B C 1
ATOM 4933 O O . LYS B 1 137 ? -48.940 22.845 -28.937 1.00 62.01 228 LYS B O 1
ATOM 4952 N N . GLY B 1 138 ? -48.906 22.185 -31.109 1.00 61.10 229 GLY B N 1
ATOM 4953 C CA . GLY B 1 138 ? -50.305 22.490 -31.398 1.00 61.05 229 GLY B CA 1
ATOM 4954 C C . GLY B 1 138 ? -51.006 21.405 -32.186 1.00 67.75 229 GLY B C 1
ATOM 4955 O O . GLY B 1 138 ? -50.347 20.619 -32.865 1.00 67.80 229 GLY B O 1
ATOM 4959 N N . ILE B 1 139 ? -52.346 21.333 -32.072 1.00 66.10 230 ILE B N 1
ATOM 4960 C CA . ILE B 1 139 ? -53.171 20.359 -32.798 1.00 68.61 230 ILE B CA 1
ATOM 4961 C C . ILE B 1 139 ? -54.150 21.115 -33.670 1.00 69.22 230 ILE B C 1
ATOM 4962 O O . ILE B 1 139 ? -54.892 21.943 -33.156 1.00 66.05 230 ILE B O 1
ATOM 4978 N N . ASP B 1 140 ? -54.219 20.774 -34.961 1.00 67.08 231 ASP B N 1
ATOM 4979 C CA . ASP B 1 140 ? -55.211 21.345 -35.865 1.00 67.93 231 ASP B CA 1
ATOM 4980 C C . ASP B 1 140 ? -56.491 20.482 -35.752 1.00 76.55 231 ASP B C 1
ATOM 4981 O O . ASP B 1 140 ? -56.591 19.443 -36.398 1.00 77.91 231 ASP B O 1
ATOM 4990 N N . LEU B 1 141 ? -57.430 20.881 -34.881 1.00 74.99 232 LEU B N 1
ATOM 4991 C CA . LEU B 1 141 ? -58.690 20.149 -34.686 1.00 78.00 232 LEU B CA 1
ATOM 4992 C C . LEU B 1 141 ? -59.663 20.323 -35.854 1.00 88.40 232 LEU B C 1
ATOM 4993 O O . LEU B 1 141 ? -60.524 19.465 -36.042 1.00 90.48 232 LEU B O 1
ATOM 5009 N N . GLN B 1 142 ? -59.525 21.404 -36.651 1.00 87.94 233 GLN B N 1
ATOM 5010 C CA . GLN B 1 142 ? -60.411 21.685 -37.794 1.00 90.95 233 GLN B CA 1
ATOM 5011 C C . GLN B 1 142 ? -60.163 20.745 -39.014 1.00 101.53 233 GLN B C 1
ATOM 5012 O O . GLN B 1 142 ? -60.775 20.971 -40.060 1.00 104.11 233 GLN B O 1
ATOM 5026 N N . THR B 1 143 ? -59.303 19.701 -38.904 1.00 100.13 234 THR B N 1
ATOM 5027 C CA . THR B 1 143 ? -59.060 18.765 -40.011 1.00 132.93 234 THR B CA 1
ATOM 5028 C C . THR B 1 143 ? -60.264 17.839 -40.220 1.00 167.26 234 THR B C 1
ATOM 5029 O O . THR B 1 143 ? -60.539 17.419 -41.344 1.00 132.08 234 THR B O 1
ATOM 5040 N N . GLU B 1 148 ? -52.102 11.699 -40.899 1.00 133.43 239 GLU B N 1
ATOM 5041 C CA . GLU B 1 148 ? -52.103 12.377 -39.604 1.00 130.51 239 GLU B CA 1
ATOM 5042 C C . GLU B 1 148 ? -53.533 12.829 -39.240 1.00 131.63 239 GLU B C 1
ATOM 5043 O O . GLU B 1 148 ? -53.997 13.866 -39.718 1.00 129.36 239 GLU B O 1
ATOM 5054 N N . LEU B 1 149 ? -54.227 12.018 -38.408 1.00 128.06 240 LEU B N 1
ATOM 5055 C CA . LEU B 1 149 ? -55.614 12.232 -37.967 1.00 126.67 240 LEU B CA 1
ATOM 5056 C C . LEU B 1 149 ? -55.708 12.519 -36.446 1.00 124.03 240 LEU B C 1
ATOM 5057 O O . LEU B 1 149 ? -55.808 11.543 -35.694 1.00 125.71 240 LEU B O 1
ATOM 5073 N N . PRO B 1 150 ? -55.780 13.770 -35.921 1.00 113.30 241 PRO B N 1
ATOM 5074 C CA . PRO B 1 150 ? -55.630 15.097 -36.556 1.00 109.04 241 PRO B CA 1
ATOM 5075 C C . PRO B 1 150 ? -54.161 15.491 -36.705 1.00 103.63 241 PRO B C 1
ATOM 5076 O O . PRO B 1 150 ? -53.301 14.815 -36.149 1.00 103.66 241 PRO B O 1
ATOM 5087 N N . ASP B 1 151 ? -53.868 16.589 -37.424 1.00 92.43 242 ASP B N 1
ATOM 5088 C CA . ASP B 1 151 ? -52.482 17.036 -37.625 1.00 87.85 242 ASP B CA 1
ATOM 5089 C C . ASP B 1 151 ? -51.888 17.708 -36.384 1.00 82.06 242 ASP B C 1
ATOM 5090 O O . ASP B 1 151 ? -52.483 18.661 -35.876 1.00 76.19 242 ASP B O 1
ATOM 5099 N N A CYS B 1 152 ? -50.697 17.251 -35.950 0.40 76.97 243 CYS B N 1
ATOM 5100 N N B CYS B 1 152 ? -50.721 17.219 -35.897 0.60 79.24 243 CYS B N 1
ATOM 5101 C CA A CYS B 1 152 ? -49.978 17.794 -34.797 0.40 74.20 243 CYS B CA 1
ATOM 5102 C CA B CYS B 1 152 ? -50.010 17.834 -34.771 0.60 77.62 243 CYS B CA 1
ATOM 5103 C C A CYS B 1 152 ? -48.763 18.572 -35.281 0.40 74.25 243 CYS B C 1
ATOM 5104 C C B CYS B 1 152 ? -48.814 18.604 -35.315 0.60 75.51 243 CYS B C 1
ATOM 5105 O O A CYS B 1 152 ? -47.990 18.041 -36.073 0.40 74.23 243 CYS B O 1
ATOM 5106 O O B CYS B 1 152 ? -48.101 18.091 -36.172 0.60 75.13 243 CYS B O 1
ATOM 5120 N N . TYR B 1 153 ? -48.591 19.822 -34.809 1.00 67.61 244 TYR B N 1
ATOM 5121 C CA . TYR B 1 153 ? -47.485 20.683 -35.228 1.00 64.71 244 TYR B CA 1
ATOM 5122 C C . TYR B 1 153 ? -46.534 20.977 -34.111 1.00 67.54 244 TYR B C 1
ATOM 5123 O O . TYR B 1 153 ? -46.964 21.145 -32.973 1.00 67.00 244 TYR B O 1
ATOM 5142 N N . VAL B 1 154 ? -45.244 21.118 -34.449 1.00 62.91 245 VAL B N 1
ATOM 5143 C CA . VAL B 1 154 ? -44.224 21.621 -33.532 1.00 60.62 245 VAL B CA 1
ATOM 5144 C C . VAL B 1 154 ? -43.909 23.009 -34.046 1.00 58.14 245 VAL B C 1
ATOM 5145 O O . VAL B 1 154 ? -43.632 23.155 -35.228 1.00 56.98 245 VAL B O 1
ATOM 5158 N N . PHE B 1 155 ? -44.027 24.027 -33.198 1.00 51.33 246 PHE B N 1
ATOM 5159 C CA . PHE B 1 155 ? -43.727 25.406 -33.570 1.00 49.05 246 PHE B CA 1
ATOM 5160 C C . PHE B 1 155 ? -42.410 25.817 -32.962 1.00 52.37 246 PHE B C 1
ATOM 5161 O O . PHE B 1 155 ? -42.327 25.889 -31.736 1.00 53.11 246 PHE B O 1
ATOM 5178 N N . GLN B 1 156 ? -41.396 26.088 -33.800 1.00 47.18 247 GLN B N 1
ATOM 5179 C CA A GLN B 1 156 ? -40.085 26.575 -33.350 0.54 45.29 247 GLN B CA 1
ATOM 5180 C CA B GLN B 1 156 ? -40.087 26.586 -33.361 0.46 45.57 247 GLN B CA 1
ATOM 5181 C C . GLN B 1 156 ? -40.147 28.099 -33.462 1.00 47.79 247 GLN B C 1
ATOM 5182 O O . GLN B 1 156 ? -40.070 28.637 -34.565 1.00 47.18 247 GLN B O 1
ATOM 5209 N N . ASN B 1 157 ? -40.359 28.791 -32.323 1.00 43.31 248 ASN B N 1
ATOM 5210 C CA . ASN B 1 157 ? -40.541 30.238 -32.288 1.00 41.52 248 ASN B CA 1
ATOM 5211 C C . ASN B 1 157 ? -39.325 31.003 -31.854 1.00 44.45 248 ASN B C 1
ATOM 5212 O O . ASN B 1 157 ? -38.611 30.583 -30.939 1.00 43.79 248 ASN B O 1
ATOM 5223 N N . THR B 1 158 ? -39.073 32.139 -32.523 1.00 40.58 249 THR B N 1
ATOM 5224 C CA A THR B 1 158 ? -37.963 32.992 -32.121 0.40 40.37 249 THR B CA 1
ATOM 5225 C CA B THR B 1 158 ? -37.925 33.002 -32.235 0.60 40.46 249 THR B CA 1
ATOM 5226 C C . THR B 1 158 ? -38.381 34.463 -32.248 1.00 43.32 249 THR B C 1
ATOM 5227 O O . THR B 1 158 ? -39.054 34.873 -33.211 1.00 42.96 249 THR B O 1
ATOM 5248 N N . ILE B 1 159 ? -38.053 35.217 -31.202 1.00 39.41 250 ILE B N 1
ATOM 5249 C CA . ILE B 1 159 ? -38.301 36.642 -31.086 1.00 38.80 250 ILE B CA 1
ATOM 5250 C C . ILE B 1 159 ? -36.927 37.258 -31.146 1.00 42.87 250 ILE B C 1
ATOM 5251 O O . ILE B 1 159 ? -36.096 36.948 -30.285 1.00 41.60 250 ILE B O 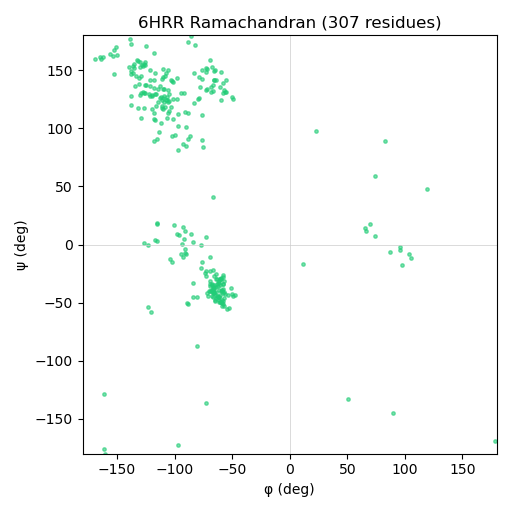1
ATOM 5267 N N . ILE B 1 160 ? -36.651 38.084 -32.159 1.00 40.76 251 ILE B N 1
ATOM 5268 C CA . ILE B 1 160 ? -35.339 38.736 -32.287 1.00 40.86 251 ILE B CA 1
ATOM 5269 C C . ILE B 1 160 ? -35.469 40.235 -32.033 1.00 43.23 251 ILE B C 1
ATOM 5270 O O . ILE B 1 160 ? -36.201 40.911 -32.756 1.00 41.83 251 ILE B O 1
ATOM 5286 N N . PHE B 1 161 ? -34.689 40.751 -31.068 1.00 39.69 252 PHE B N 1
ATOM 5287 C CA . PHE B 1 161 ? -34.556 42.169 -30.746 1.00 38.50 252 PHE B CA 1
ATOM 5288 C C . PHE B 1 161 ? -33.251 42.612 -31.422 1.00 42.44 252 PHE B C 1
ATOM 5289 O O . PHE B 1 161 ? -32.158 42.390 -30.905 1.00 43.06 252 PHE B O 1
ATOM 5306 N N . ASP B 1 162 ? -33.374 43.144 -32.643 1.00 40.28 253 ASP B N 1
ATOM 5307 C CA . ASP B 1 162 ? -32.244 43.502 -33.468 1.00 40.33 253 ASP B CA 1
ATOM 5308 C C . ASP B 1 162 ? -31.761 44.937 -33.190 1.00 44.46 253 ASP B C 1
ATOM 5309 O O . ASP B 1 162 ? -32.427 45.905 -33.557 1.00 42.79 253 ASP B O 1
ATOM 5318 N N . ASN B 1 163 ? -30.542 45.058 -32.630 1.00 43.72 254 ASN B N 1
ATOM 5319 C CA . ASN B 1 163 ? -29.914 46.348 -32.350 1.00 45.30 254 ASN B CA 1
ATOM 5320 C C . ASN B 1 163 ? -28.651 46.559 -33.189 1.00 51.56 254 ASN B C 1
ATOM 5321 O O . ASN B 1 163 ? -27.852 47.425 -32.827 1.00 51.94 254 ASN B O 1
ATOM 5332 N N . LYS B 1 164 ? -28.453 45.796 -34.292 1.00 50.86 255 LYS B N 1
ATOM 5333 C CA . LYS B 1 164 ? -27.208 45.838 -35.093 1.00 52.82 255 LYS B CA 1
ATOM 5334 C C . LYS B 1 164 ? -26.907 47.207 -35.705 1.00 59.29 255 LYS B C 1
ATOM 5335 O O . LYS B 1 164 ? -25.739 47.544 -35.858 1.00 62.73 255 LYS B O 1
ATOM 5354 N N . ALA B 1 165 ? -27.923 47.965 -36.104 1.00 55.00 256 ALA B N 1
ATOM 5355 C CA . ALA B 1 165 ? -27.691 49.299 -36.668 1.00 55.55 256 ALA B CA 1
ATOM 5356 C C . ALA B 1 165 ? -27.120 50.265 -35.619 1.00 60.09 256 ALA B C 1
ATOM 5357 O O . ALA B 1 165 ? -26.525 51.261 -36.018 1.00 59.21 256 ALA B O 1
ATOM 5364 N N . HIS B 1 166 ? -27.320 49.998 -34.283 1.00 57.71 257 HIS B N 1
ATOM 5365 C CA A HIS B 1 166 ? -26.850 50.871 -33.201 0.50 58.74 257 HIS B CA 1
ATOM 5366 C CA B HIS B 1 166 ? -26.846 50.865 -33.205 0.50 58.44 257 HIS B CA 1
ATOM 5367 C C . HIS B 1 166 ? -27.329 52.318 -33.441 1.00 61.95 257 HIS B C 1
ATOM 5368 O O . HIS B 1 166 ? -26.665 53.283 -33.049 1.00 62.83 257 HIS B O 1
ATOM 5395 N N . SER B 1 167 ? -28.510 52.451 -34.064 1.00 55.83 258 SER B N 1
ATOM 5396 C CA . SER B 1 167 ? -29.133 53.709 -34.441 1.00 56.38 258 SER B CA 1
ATOM 5397 C C . SER B 1 167 ? -30.067 54.295 -33.366 1.00 55.80 258 SER B C 1
ATOM 5398 O O . SER B 1 167 ? -30.647 55.340 -33.608 1.00 56.51 258 SER B O 1
ATOM 5406 N N . GLY B 1 168 ? -30.288 53.594 -32.261 1.00 48.09 259 GLY B N 1
ATOM 5407 C CA . GLY B 1 168 ? -31.264 54.030 -31.270 1.00 47.45 259 GLY B CA 1
ATOM 5408 C C . GLY B 1 168 ? -32.618 53.360 -31.446 1.00 47.17 259 GLY B C 1
ATOM 5409 O O . GLY B 1 168 ? -33.517 53.588 -30.652 1.00 44.35 259 GLY B O 1
ATOM 5413 N N . LYS B 1 169 ? -32.780 52.510 -32.468 1.00 42.90 260 LYS B N 1
ATOM 5414 C CA . LYS B 1 169 ? -34.021 51.786 -32.700 1.00 40.19 260 LYS B CA 1
ATOM 5415 C C . LYS B 1 169 ? -33.744 50.290 -32.695 1.00 41.31 260 LYS B C 1
ATOM 5416 O O . LYS B 1 169 ? -32.876 49.818 -33.436 1.00 39.42 260 LYS B O 1
ATOM 5435 N N . ILE B 1 170 ? -34.526 49.545 -31.914 1.00 36.70 261 ILE B N 1
ATOM 5436 C CA . ILE B 1 170 ? -34.434 48.097 -31.921 1.00 36.93 261 ILE B CA 1
ATOM 5437 C C . ILE B 1 170 ? -35.605 47.599 -32.756 1.00 41.53 261 ILE B C 1
ATOM 5438 O O . ILE B 1 170 ? -36.752 47.920 -32.439 1.00 40.51 261 ILE B O 1
ATOM 5454 N N . LYS B 1 171 ? -35.322 46.800 -33.783 1.00 38.29 262 LYS B N 1
ATOM 5455 C CA . LYS B 1 171 ? -36.357 46.206 -34.652 1.00 38.39 262 LYS B CA 1
ATOM 5456 C C . LYS B 1 171 ? -36.678 44.830 -34.109 1.00 39.31 262 LYS B C 1
ATOM 5457 O O . LYS B 1 171 ? -35.752 44.063 -33.823 1.00 38.06 262 LYS B O 1
ATOM 5476 N N . ILE B 1 172 ? -37.962 44.525 -33.930 1.00 35.40 263 ILE B N 1
ATOM 5477 C CA . ILE B 1 172 ? -38.376 43.266 -33.304 1.00 35.94 263 ILE B CA 1
ATOM 5478 C C . ILE B 1 172 ? -39.018 42.375 -34.348 1.00 42.84 263 ILE B C 1
ATOM 5479 O O . ILE B 1 172 ? -40.050 42.722 -34.930 1.00 41.90 263 ILE B O 1
ATOM 5495 N N . TYR B 1 173 ? -38.379 41.235 -34.600 1.00 40.92 264 TYR B N 1
ATOM 5496 C CA . TYR B 1 173 ? -38.853 40.232 -35.564 1.00 40.85 264 TYR B CA 1
ATOM 5497 C C . TYR B 1 173 ? -39.426 39.053 -34.856 1.00 44.12 264 TYR B C 1
ATOM 5498 O O . TYR B 1 173 ? -38.974 38.704 -33.765 1.00 41.97 264 TYR B O 1
ATOM 5516 N N . PHE B 1 174 ? -40.397 38.407 -35.497 1.00 41.72 265 PHE B N 1
ATOM 5517 C CA . PHE B 1 174 ? -40.991 37.191 -34.977 1.00 41.59 265 PHE B CA 1
ATOM 5518 C C . PHE B 1 174 ? -40.906 36.146 -36.059 1.00 47.35 265 PHE B C 1
ATOM 5519 O O . PHE B 1 174 ? -41.227 36.437 -37.215 1.00 48.39 265 PHE B O 1
ATOM 5536 N N . ASP B 1 175 ? -40.415 34.965 -35.714 1.00 41.95 266 ASP B N 1
ATOM 5537 C CA . ASP B 1 175 ? -40.371 33.883 -36.670 1.00 43.94 266 ASP B CA 1
ATOM 5538 C C . ASP B 1 175 ? -40.939 32.649 -36.040 1.00 49.47 266 ASP B C 1
ATOM 5539 O O . ASP B 1 175 ? -40.635 32.333 -34.886 1.00 49.03 266 ASP B O 1
ATOM 5548 N N . SER B 1 176 ? -41.732 31.929 -36.802 1.00 47.50 267 SER B N 1
ATOM 5549 C CA . SER B 1 176 ? -42.272 30.664 -36.370 1.00 47.01 267 SER B CA 1
ATOM 5550 C C . SER B 1 176 ? -42.052 29.649 -37.475 1.00 52.88 267 SER B C 1
ATOM 5551 O O . SER B 1 176 ? -42.547 29.846 -38.589 1.00 53.43 267 SER B O 1
ATOM 5559 N N . ASP B 1 177 ? -41.273 28.592 -37.195 1.00 51.57 268 ASP B N 1
ATOM 5560 C CA . ASP B 1 177 ? -41.017 27.520 -38.148 1.00 53.47 268 ASP B CA 1
ATOM 5561 C C . ASP B 1 177 ? -41.834 26.333 -37.667 1.00 58.24 268 ASP B C 1
ATOM 5562 O O . ASP B 1 177 ? -41.589 25.852 -36.561 1.00 57.07 268 ASP B O 1
ATOM 5571 N N . ALA B 1 178 ? -42.867 25.924 -38.429 1.00 56.33 269 ALA B N 1
ATOM 5572 C CA . ALA B 1 178 ? -43.766 24.860 -37.997 1.00 57.24 269 ALA B CA 1
ATOM 5573 C C . ALA B 1 178 ? -43.628 23.601 -38.860 1.00 66.27 269 ALA B C 1
ATOM 5574 O O . ALA B 1 178 ? -43.555 23.676 -40.088 1.00 67.29 269 ALA B O 1
ATOM 5581 N N . LYS B 1 179 ? -43.604 22.449 -38.195 1.00 64.73 270 LYS B N 1
ATOM 5582 C CA . LYS B 1 179 ? -43.457 21.146 -38.829 1.00 68.55 270 LYS B CA 1
ATOM 5583 C C . LYS B 1 179 ? -44.506 20.205 -38.310 1.00 74.61 270 LYS B C 1
ATOM 5584 O O . LYS B 1 179 ? -44.808 20.234 -37.113 1.00 71.28 270 LYS B O 1
ATOM 5603 N N . ILE B 1 180 ? -45.028 19.331 -39.184 1.00 76.78 271 ILE B N 1
ATOM 5604 C CA . ILE B 1 180 ? -45.981 18.317 -38.755 1.00 79.14 271 ILE B CA 1
ATOM 5605 C C . ILE B 1 180 ? -45.166 17.209 -38.083 1.00 88.68 271 ILE B C 1
ATOM 5606 O O . ILE B 1 180 ? -44.090 16.853 -38.572 1.00 88.84 271 ILE B O 1
ATOM 5622 N N . GLU B 1 181 ? -45.643 16.726 -36.927 1.00 89.28 272 GLU B N 1
ATOM 5623 C CA . GLU B 1 181 ? -44.973 15.676 -36.157 1.00 92.26 272 GLU B CA 1
ATOM 5624 C C . GLU B 1 181 ? -45.993 14.675 -35.620 1.00 102.05 272 GLU B C 1
ATOM 5625 O O . GLU B 1 181 ? -47.191 14.854 -35.828 1.00 100.97 272 GLU B O 1
ATOM 5637 N N . GLU B 1 182 ? -45.509 13.619 -34.939 1.00 105.28 273 GLU B N 1
ATOM 5638 C CA . GLU B 1 182 ? -46.353 12.557 -34.372 1.00 109.29 273 GLU B CA 1
ATOM 5639 C C . GLU B 1 182 ? -47.131 13.072 -33.150 1.00 116.56 273 GLU B C 1
ATOM 5640 O O . GLU B 1 182 ? -46.553 13.769 -32.308 1.00 113.91 273 GLU B O 1
ATOM 5652 N N A CYS B 1 183 ? -48.426 12.721 -33.047 0.14 116.26 274 CYS B N 1
ATOM 5653 N N B CYS B 1 183 ? -48.429 12.722 -33.056 0.86 115.94 274 CYS B N 1
ATOM 5654 C CA A CYS B 1 183 ? -49.280 13.149 -31.936 0.14 115.95 274 CYS B CA 1
ATOM 5655 C CA B CYS B 1 183 ? -49.290 13.141 -31.948 0.86 115.34 274 CYS B CA 1
ATOM 5656 C C A CYS B 1 183 ? -49.022 12.279 -30.693 0.14 123.37 274 CYS B C 1
ATOM 5657 C C B CYS B 1 183 ? -49.021 12.269 -30.698 0.86 123.35 274 CYS B C 1
ATOM 5658 O O A CYS B 1 183 ? -49.814 11.384 -30.398 0.14 125.03 274 CYS B O 1
ATOM 5659 O O B CYS B 1 183 ? -49.796 11.354 -30.410 0.86 125.37 274 CYS B O 1
ATOM 5673 N N . LYS B 1 184 ? -47.921 12.546 -29.966 1.00 120.68 275 LYS B N 1
ATOM 5674 C CA . LYS B 1 184 ? -47.578 11.803 -28.729 1.00 123.37 275 LYS B CA 1
ATOM 5675 C C . LYS B 1 184 ? -46.634 12.633 -27.822 1.00 127.67 275 LYS B C 1
ATOM 5676 O O . LYS B 1 184 ? -45.711 13.277 -28.324 1.00 125.98 275 LYS B O 1
ATOM 5696 N N . ASP B 1 185 ? -46.911 12.623 -26.487 1.00 125.55 276 ASP B N 1
ATOM 5697 C CA . ASP B 1 185 ? -46.226 13.397 -25.438 1.00 124.16 276 ASP B CA 1
ATOM 5698 C C . ASP B 1 185 ? -46.689 14.861 -25.562 1.00 125.57 276 ASP B C 1
ATOM 5699 O O . ASP B 1 185 ? -45.875 15.764 -25.771 1.00 123.78 276 ASP B O 1
ATOM 5708 N N . LEU B 1 186 ? -48.022 15.077 -25.433 1.00 121.17 277 LEU B N 1
ATOM 5709 C CA . LEU B 1 186 ? -48.659 16.388 -25.599 1.00 118.21 277 LEU B CA 1
ATOM 5710 C C . LEU B 1 186 ? -49.587 16.766 -24.418 1.00 117.77 277 LEU B C 1
ATOM 5711 O O . LEU B 1 186 ? -50.676 16.205 -24.266 1.00 118.44 277 LEU B O 1
ATOM 5727 N N . ASN B 1 187 ? -49.151 17.740 -23.597 1.00 109.38 278 ASN B N 1
ATOM 5728 C CA . ASN B 1 187 ? -49.932 18.253 -22.468 1.00 107.44 278 ASN B CA 1
ATOM 5729 C C . ASN B 1 187 ? -50.645 19.531 -22.929 1.00 104.82 278 ASN B C 1
ATOM 5730 O O . ASN B 1 187 ? -50.148 20.629 -22.695 1.00 102.06 278 ASN B O 1
ATOM 5741 N N . ILE B 1 188 ? -51.789 19.385 -23.621 1.00 99.16 279 ILE B N 1
ATOM 5742 C CA . ILE B 1 188 ? -52.544 20.535 -24.143 1.00 96.22 279 ILE B CA 1
ATOM 5743 C C . ILE B 1 188 ? -53.148 21.346 -22.970 1.00 94.29 279 ILE B C 1
ATOM 5744 O O . ILE B 1 188 ? -53.797 20.784 -22.082 1.00 93.87 279 ILE B O 1
ATOM 5760 N N . PHE B 1 189 ? -52.940 22.680 -23.011 1.00 85.65 280 PHE B N 1
ATOM 5761 C CA . PHE B 1 189 ? -53.423 23.621 -21.991 1.00 83.96 280 PHE B CA 1
ATOM 5762 C C . PHE B 1 189 ? -54.953 23.546 -21.845 1.00 89.91 280 PHE B C 1
ATOM 5763 O O . PHE B 1 189 ? -55.665 23.566 -22.848 1.00 89.00 280 PHE B O 1
ATOM 5780 N N . GLY B 1 190 ? -55.426 23.417 -20.606 1.00 88.82 281 GLY B N 1
ATOM 5781 C CA . GLY B 1 190 ? -56.845 23.260 -20.302 1.00 90.40 281 GLY B CA 1
ATOM 5782 C C . GLY B 1 190 ? -57.264 21.812 -20.099 1.00 97.01 281 GLY B C 1
ATOM 5783 O O . GLY B 1 190 ? -58.331 21.573 -19.532 1.00 98.14 281 GLY B O 1
ATOM 5787 N N . SER B 1 191 ? -56.438 20.829 -20.560 1.00 95.00 282 SER B N 1
ATOM 5788 C CA . SER B 1 191 ? -56.687 19.387 -20.411 1.00 131.78 282 SER B CA 1
ATOM 5789 C C . SER B 1 191 ? -55.680 18.768 -19.433 1.00 169.08 282 SER B C 1
ATOM 5790 O O . SER B 1 191 ? -54.501 18.609 -19.757 1.00 130.86 282 SER B O 1
#

Radius of gyration: 22.77 Å; Cα contacts (8 Å, |Δi|>4): 678; chains: 2; bounding box: 66×51×44 Å

Secondary structure (DSSP, 8-state):
-HHHHHHHHHHHHHSTT--SS-SSSSSEEE-SHHHHHHHHHHHHHHHHTGGGT--SSEEEE--TTS--SEEEEEEEE-----EEEEEEEE-HHHHH-SS-GGGGSGGGS--TTTEEEEEEEEEEEEEE----EEEEEEEEEEEE-TT-SS-EEEEEEEEEEEE-S-----TT-/-HHHHHHHHHHHHHSTT--SS-BTTBSEEE-SHHHHHHHHHHHHHHHHTGGGT--SSEEEEB-TTS-BEEEEEEEEE---EEEEEEEEEHHHHH-SS--GGGSGGGS--TTTEEEEEEEEEEEEEETT---SEEEEEEEEEEEE-TT-SS-EEEEEEEEEEEE-S-S---TT-